Protein AF-A0AAT9FRB0-F1 (afdb_monomer_lite)

Organism: NCBI:txid2979115

Foldseek 3Di:
DDDDDDDDPDDPPPPDDDDPVRVVVCVVVVVVVVVVVVVVVVVVVVVVLVVQLCCCVPPQVVQLVVVCQVVQQQFPDKWFAQDLVCLLVVHDTDQWFGQKMKGWHPDDPVQHIKIKMWGQDQVQQWTAIAIGSDSNCSVVDPDGPDTSDRFFNDWGWHADPNWIKIWTAGGPRNIDIDTHDHDD

InterPro domains:
  IPR012902 Prokaryotic N-terminal methylation site [PS00409] (16-36)
  IPR012902 Prokaryotic N-terminal methylation site [TIGR02532] (15-36)

Structure (mmCIF, N/CA/C/O backbone):
data_AF-A0AAT9FRB0-F1
#
_entry.id   AF-A0AAT9FRB0-F1
#
loop_
_atom_site.group_PDB
_atom_site.id
_atom_site.type_symbol
_atom_site.label_atom_id
_atom_site.label_alt_id
_atom_site.label_comp_id
_atom_site.label_asym_id
_atom_site.label_entity_id
_atom_site.label_seq_id
_atom_site.pdbx_PDB_ins_code
_atom_site.Cartn_x
_atom_site.Cartn_y
_atom_site.Cartn_z
_atom_site.occupancy
_atom_site.B_iso_or_equiv
_atom_site.auth_seq_id
_atom_site.auth_comp_id
_atom_site.auth_asym_id
_atom_site.auth_atom_id
_atom_site.pdbx_PDB_model_num
ATOM 1 N N . MET A 1 1 ? 56.668 45.388 -75.097 1.00 36.69 1 MET A N 1
ATOM 2 C CA . MET A 1 1 ? 57.506 44.189 -75.316 1.00 36.69 1 MET A CA 1
ATOM 3 C C . MET A 1 1 ? 57.379 43.306 -74.074 1.00 36.69 1 MET A C 1
ATOM 5 O O . MET A 1 1 ? 57.771 43.780 -73.023 1.00 36.69 1 MET A O 1
ATOM 9 N N . LYS A 1 2 ? 56.808 42.090 -74.220 1.00 39.06 2 LYS A N 1
ATOM 10 C CA . LYS A 1 2 ? 56.730 40.955 -73.252 1.00 39.06 2 LYS A CA 1
ATOM 11 C C . LYS A 1 2 ? 55.836 41.154 -71.996 1.00 39.06 2 LYS A C 1
ATOM 13 O O . LYS A 1 2 ? 56.115 42.026 -71.193 1.00 39.06 2 LYS A O 1
ATOM 18 N N . THR A 1 3 ? 54.631 40.554 -71.907 1.00 40.75 3 THR A N 1
ATOM 19 C CA . THR A 1 3 ? 54.272 39.180 -71.421 1.00 40.75 3 THR A CA 1
ATOM 20 C C . THR A 1 3 ? 54.688 38.936 -69.955 1.00 40.75 3 THR A C 1
ATOM 22 O O . THR A 1 3 ? 55.850 39.158 -69.652 1.00 40.75 3 THR A O 1
ATOM 25 N N . HIS A 1 4 ? 53.868 38.467 -69.003 1.00 38.16 4 HIS A N 1
ATOM 26 C CA . HIS A 1 4 ? 53.069 37.232 -69.010 1.00 38.16 4 HIS A CA 1
ATOM 27 C C . HIS A 1 4 ? 52.109 37.182 -67.787 1.00 38.16 4 HIS A C 1
ATOM 29 O O . HIS A 1 4 ? 52.440 37.709 -66.728 1.00 38.16 4 HIS A O 1
ATOM 35 N N . LEU A 1 5 ? 50.951 36.526 -67.942 1.00 45.25 5 LEU A N 1
ATOM 36 C CA . LEU A 1 5 ? 49.971 36.182 -66.894 1.00 45.25 5 LEU A CA 1
ATOM 37 C C . LEU A 1 5 ? 50.412 34.997 -65.994 1.00 45.25 5 LEU A C 1
ATOM 39 O O . LEU A 1 5 ? 51.201 34.161 -66.437 1.00 45.25 5 LEU A O 1
ATOM 43 N N . SER A 1 6 ? 49.708 34.869 -64.850 1.00 43.50 6 SER A N 1
ATOM 44 C CA . SER A 1 6 ? 49.426 33.651 -64.042 1.00 43.50 6 SER A CA 1
ATOM 45 C C . SER A 1 6 ? 50.487 33.263 -62.990 1.00 43.50 6 SER A C 1
ATOM 47 O O . SER A 1 6 ? 51.670 33.425 -63.227 1.00 43.50 6 SER A O 1
ATOM 49 N N . SER A 1 7 ? 50.163 32.745 -61.796 1.00 41.84 7 SER A N 1
ATOM 50 C CA . SER A 1 7 ? 49.033 31.881 -61.430 1.00 41.84 7 SER A CA 1
ATOM 51 C C . SER A 1 7 ? 48.574 32.032 -59.972 1.00 41.84 7 SER A C 1
ATOM 53 O O . SER A 1 7 ? 49.382 32.033 -59.045 1.00 41.84 7 SER A O 1
ATOM 55 N N . THR A 1 8 ? 47.258 32.019 -59.774 1.00 47.41 8 THR A N 1
ATOM 56 C CA . THR A 1 8 ? 46.590 31.671 -58.516 1.00 47.41 8 THR A CA 1
ATOM 57 C C . THR A 1 8 ? 46.848 30.197 -58.200 1.00 47.41 8 THR A C 1
ATOM 59 O O . THR A 1 8 ? 46.383 29.317 -58.923 1.00 47.41 8 THR A O 1
ATOM 62 N N . THR A 1 9 ? 47.577 29.906 -57.125 1.00 43.53 9 THR A N 1
ATOM 63 C CA . THR A 1 9 ? 47.755 28.539 -56.622 1.00 43.53 9 THR A CA 1
ATOM 64 C C . THR A 1 9 ? 46.489 28.122 -55.873 1.00 43.53 9 THR A C 1
ATOM 66 O O . THR A 1 9 ? 46.363 28.319 -54.668 1.00 43.53 9 THR A O 1
ATOM 69 N N . GLY A 1 10 ? 45.506 27.594 -56.602 1.00 44.50 10 GLY A N 1
ATOM 70 C CA . GLY A 1 10 ? 44.378 26.890 -56.000 1.00 44.50 10 GLY A CA 1
ATOM 71 C C . GLY A 1 10 ? 44.863 25.572 -55.399 1.00 44.50 10 GLY A C 1
ATOM 72 O O . GLY A 1 10 ? 45.438 24.745 -56.106 1.00 44.50 10 GLY A O 1
ATOM 73 N N . SER A 1 11 ? 44.644 25.364 -54.101 1.00 51.50 11 SER A N 1
ATOM 74 C CA . SER A 1 11 ? 44.817 24.052 -53.483 1.00 51.50 11 SER A CA 1
ATOM 75 C C . SER A 1 11 ? 43.768 23.099 -54.061 1.00 51.50 11 SER A C 1
ATOM 77 O O . SER A 1 11 ? 42.563 23.244 -53.850 1.00 51.50 11 SER A O 1
ATOM 79 N N . ALA A 1 12 ? 44.218 22.117 -54.839 1.00 52.12 12 ALA A N 1
ATOM 80 C CA . ALA A 1 12 ? 43.359 21.034 -55.281 1.00 52.12 12 ALA A CA 1
ATOM 81 C C . ALA A 1 12 ? 43.008 20.167 -54.063 1.00 52.12 12 ALA A C 1
ATOM 83 O O . ALA A 1 12 ? 43.825 19.383 -53.585 1.00 52.12 12 ALA A O 1
ATOM 84 N N . LEU A 1 13 ? 41.785 20.314 -53.552 1.00 57.44 13 LEU A N 1
ATOM 85 C CA . LEU A 1 13 ? 41.177 19.339 -52.653 1.00 57.44 13 LEU A CA 1
ATOM 86 C C . LEU A 1 13 ? 41.020 18.026 -53.428 1.00 57.44 13 LEU A C 1
ATOM 88 O O . LEU A 1 13 ? 40.112 17.874 -54.247 1.00 57.44 13 LEU A O 1
ATOM 92 N N . THR A 1 14 ? 41.919 17.077 -53.189 1.00 55.34 14 THR A N 1
ATOM 93 C CA . THR A 1 14 ? 41.834 15.701 -53.679 1.00 55.34 14 THR A CA 1
ATOM 94 C C . THR A 1 14 ? 40.587 15.035 -53.098 1.00 55.34 14 THR A C 1
ATOM 96 O O . THR A 1 14 ? 40.605 14.465 -52.010 1.00 55.34 14 THR A O 1
ATOM 99 N N . ARG A 1 15 ? 39.471 15.088 -53.832 1.00 62.59 15 ARG A N 1
ATOM 100 C CA . ARG A 1 15 ? 38.294 14.257 -53.554 1.00 62.59 15 ARG A CA 1
ATOM 101 C C . ARG A 1 15 ? 38.610 12.822 -53.973 1.00 62.59 15 ARG A C 1
ATOM 103 O O . ARG A 1 15 ? 38.433 12.454 -55.130 1.00 62.59 15 ARG A O 1
ATOM 110 N N . ARG A 1 16 ? 39.116 12.017 -53.038 1.00 66.00 16 ARG A N 1
ATOM 111 C CA . ARG A 1 16 ? 39.167 10.558 -53.188 1.00 66.00 16 ARG A CA 1
ATOM 112 C C . ARG A 1 16 ? 37.755 10.012 -52.966 1.00 66.00 16 ARG A C 1
ATOM 114 O O . ARG A 1 16 ? 37.200 10.185 -51.886 1.00 66.00 16 ARG A O 1
ATOM 121 N N . GLY A 1 17 ? 37.158 9.426 -54.002 1.00 67.56 17 GLY A N 1
ATOM 122 C CA . GLY A 1 17 ? 35.907 8.679 -53.873 1.00 67.56 17 GLY A CA 1
ATOM 123 C C . GLY A 1 17 ? 36.157 7.370 -53.127 1.00 67.56 17 GLY A C 1
ATOM 124 O O . GLY A 1 17 ? 37.168 6.716 -53.375 1.00 67.56 17 GLY A O 1
ATOM 125 N N . PHE A 1 18 ? 35.261 7.015 -52.208 1.00 71.25 18 PHE A N 1
ATOM 126 C CA . PHE A 1 18 ? 35.319 5.740 -51.497 1.00 71.25 18 PHE A CA 1
ATOM 127 C C 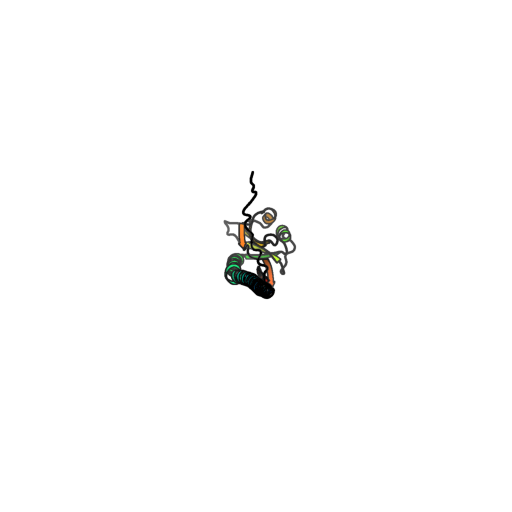. PHE A 1 18 ? 35.117 4.575 -52.466 1.00 71.25 18 PHE A C 1
ATOM 129 O O . PHE A 1 18 ? 34.280 4.637 -53.372 1.00 71.25 18 PHE A O 1
ATOM 136 N N . THR A 1 19 ? 35.874 3.503 -52.267 1.00 87.12 19 THR A N 1
ATOM 137 C CA . THR A 1 19 ? 35.681 2.261 -53.016 1.00 87.12 19 THR A CA 1
ATOM 138 C C . THR A 1 19 ? 34.415 1.548 -52.538 1.00 87.12 19 THR A C 1
ATOM 140 O O . THR A 1 19 ? 33.979 1.699 -51.395 1.00 87.12 19 THR A O 1
ATOM 143 N N . LEU A 1 20 ? 33.807 0.740 -53.411 1.00 79.75 20 LEU A N 1
ATOM 144 C CA . LEU A 1 20 ? 32.578 0.010 -53.083 1.00 79.75 20 LEU A CA 1
ATOM 145 C C . LEU A 1 20 ? 32.768 -0.897 -51.854 1.00 79.75 20 LEU A C 1
ATOM 147 O O . LEU A 1 20 ? 31.878 -0.975 -51.014 1.00 79.75 20 LEU A O 1
ATOM 151 N N . ILE A 1 21 ? 33.957 -1.491 -51.708 1.00 86.56 21 ILE A N 1
ATOM 152 C CA . ILE A 1 21 ? 34.306 -2.351 -50.572 1.00 86.56 21 ILE A CA 1
ATOM 153 C C . ILE A 1 21 ? 34.434 -1.577 -49.247 1.00 86.56 21 ILE A C 1
ATOM 155 O O . ILE A 1 21 ? 34.027 -2.072 -48.194 1.00 86.56 21 ILE A O 1
ATOM 159 N N . GLU A 1 22 ? 34.942 -0.341 -49.278 1.00 84.69 22 GLU A N 1
ATOM 160 C CA . GLU A 1 22 ? 35.010 0.526 -48.094 1.00 84.69 22 GLU A CA 1
ATOM 161 C C . GLU A 1 22 ? 33.605 0.931 -47.641 1.00 84.69 22 GLU A C 1
ATOM 163 O O . GLU A 1 22 ? 33.283 0.804 -46.461 1.00 84.69 22 GLU A O 1
ATOM 168 N N . MET A 1 23 ? 32.733 1.320 -48.577 1.00 87.94 23 MET A N 1
ATOM 169 C CA . MET A 1 23 ? 31.345 1.679 -48.264 1.00 87.94 23 MET A CA 1
ATOM 170 C C . MET A 1 23 ? 30.568 0.492 -47.689 1.00 87.94 23 MET A C 1
ATOM 172 O O . MET A 1 23 ? 29.875 0.647 -46.684 1.00 87.94 23 MET A O 1
ATOM 176 N N . THR A 1 24 ? 30.719 -0.712 -48.253 1.00 89.31 24 THR A N 1
ATOM 177 C CA . THR A 1 24 ? 30.070 -1.909 -47.696 1.00 89.31 24 THR A CA 1
ATOM 178 C C . THR A 1 24 ? 30.588 -2.246 -46.302 1.00 89.31 24 THR A C 1
ATOM 180 O O . THR A 1 24 ? 29.801 -2.621 -45.438 1.00 89.31 24 THR A O 1
ATOM 183 N N . THR A 1 25 ? 31.887 -2.067 -46.045 1.00 88.75 25 THR A N 1
ATOM 184 C CA . THR A 1 25 ? 32.473 -2.331 -44.721 1.00 88.75 25 THR A CA 1
ATOM 185 C C . THR A 1 25 ? 31.948 -1.341 -43.683 1.00 88.75 25 THR A C 1
ATOM 187 O O . THR A 1 25 ? 31.544 -1.750 -42.596 1.00 88.75 25 THR A O 1
ATOM 190 N N . VAL A 1 26 ? 31.871 -0.051 -44.030 1.00 92.25 26 VAL A N 1
ATOM 191 C CA . VAL A 1 26 ? 31.309 0.991 -43.156 1.00 92.25 26 VAL A CA 1
ATOM 192 C C . VAL A 1 26 ? 29.839 0.714 -42.840 1.00 92.25 26 VAL A C 1
ATOM 194 O O . VAL A 1 26 ? 29.435 0.834 -41.686 1.00 92.25 26 VAL A O 1
ATOM 197 N N . ILE A 1 27 ? 29.048 0.291 -43.829 1.00 91.44 27 ILE A N 1
ATOM 198 C CA . ILE A 1 27 ? 27.633 -0.046 -43.625 1.00 91.44 27 ILE A CA 1
ATOM 199 C C . ILE A 1 27 ? 27.485 -1.259 -42.701 1.00 91.44 27 ILE A C 1
ATOM 201 O O . ILE A 1 27 ? 26.681 -1.213 -41.773 1.00 91.44 27 ILE A O 1
ATOM 205 N N . ILE A 1 28 ? 28.264 -2.326 -42.910 1.00 94.25 28 ILE A N 1
ATOM 206 C CA . ILE A 1 28 ? 28.189 -3.540 -42.083 1.00 94.25 28 ILE A CA 1
ATOM 207 C C . ILE A 1 28 ? 28.588 -3.237 -40.637 1.00 94.25 28 ILE A C 1
ATOM 209 O O . ILE A 1 28 ? 27.857 -3.591 -39.714 1.00 94.25 28 ILE A O 1
ATOM 213 N N . VAL A 1 29 ? 29.713 -2.548 -40.431 1.00 93.75 29 VAL A N 1
ATOM 214 C CA . VAL A 1 29 ? 30.180 -2.176 -39.087 1.00 93.75 29 VAL A CA 1
ATOM 215 C C . VAL A 1 29 ? 29.194 -1.215 -38.421 1.00 93.75 29 VAL A C 1
ATOM 217 O O . VAL A 1 29 ? 28.851 -1.402 -37.256 1.00 93.75 29 VAL A O 1
ATOM 220 N N . GLY A 1 30 ? 28.670 -0.236 -39.163 1.00 93.62 30 GLY A N 1
ATOM 221 C CA . GLY A 1 30 ? 27.649 0.687 -38.670 1.00 93.62 30 GLY A CA 1
ATOM 222 C C . GLY A 1 30 ? 26.367 -0.028 -38.240 1.00 93.62 30 GLY A C 1
ATOM 223 O O . GLY A 1 30 ? 25.840 0.250 -37.164 1.00 93.62 30 GLY A O 1
ATOM 224 N N . LEU A 1 31 ? 25.904 -1.004 -39.027 1.00 93.69 31 LEU A N 1
ATOM 225 C CA . LEU A 1 31 ? 24.740 -1.824 -38.690 1.00 93.69 31 LEU A CA 1
ATOM 226 C C . LEU A 1 31 ? 25.002 -2.687 -37.448 1.00 93.69 31 LEU A C 1
ATOM 228 O O . LEU A 1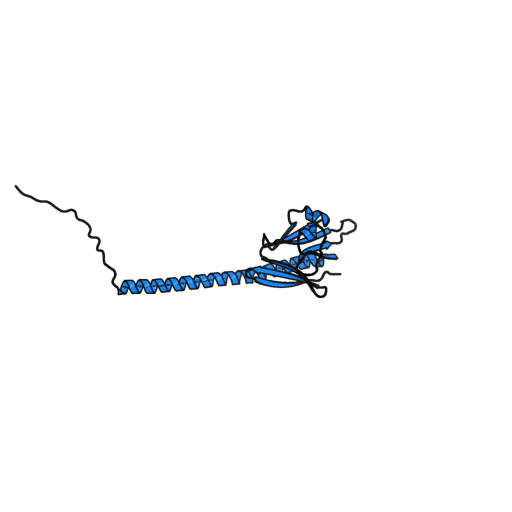 31 ? 24.152 -2.749 -36.564 1.00 93.69 31 LEU A O 1
ATOM 232 N N . MET A 1 32 ? 26.177 -3.316 -37.342 1.00 94.19 32 MET A N 1
ATOM 233 C CA . MET A 1 32 ? 26.552 -4.110 -36.165 1.00 94.19 32 MET A CA 1
ATOM 234 C C . MET A 1 32 ? 26.541 -3.260 -34.892 1.00 94.19 32 MET A C 1
ATOM 236 O O . MET A 1 32 ? 25.938 -3.660 -33.897 1.00 94.19 32 MET A O 1
ATOM 240 N N . ILE A 1 33 ? 27.140 -2.067 -34.934 1.00 93.94 33 ILE A N 1
ATOM 241 C CA . ILE A 1 33 ? 27.153 -1.135 -33.799 1.00 93.94 33 ILE A CA 1
ATOM 242 C C . ILE A 1 33 ? 25.729 -0.692 -33.443 1.00 93.94 33 ILE A C 1
ATOM 244 O O . ILE A 1 33 ? 25.386 -0.638 -32.260 1.00 93.94 33 ILE A O 1
ATOM 248 N N . ALA A 1 34 ? 24.883 -0.414 -34.439 1.00 93.12 34 ALA A N 1
ATOM 249 C CA . ALA A 1 34 ? 23.493 -0.030 -34.208 1.00 93.12 34 ALA A CA 1
ATOM 250 C C . ALA A 1 34 ? 22.695 -1.157 -33.528 1.00 93.12 34 ALA A C 1
ATOM 252 O O . ALA A 1 34 ? 22.007 -0.914 -32.536 1.00 93.12 34 ALA A O 1
ATOM 253 N N . VAL A 1 35 ? 22.836 -2.400 -34.003 1.00 94.94 35 VAL A N 1
ATOM 254 C CA . VAL A 1 35 ? 22.160 -3.574 -33.424 1.00 94.94 35 VAL A CA 1
ATOM 255 C C . VAL A 1 3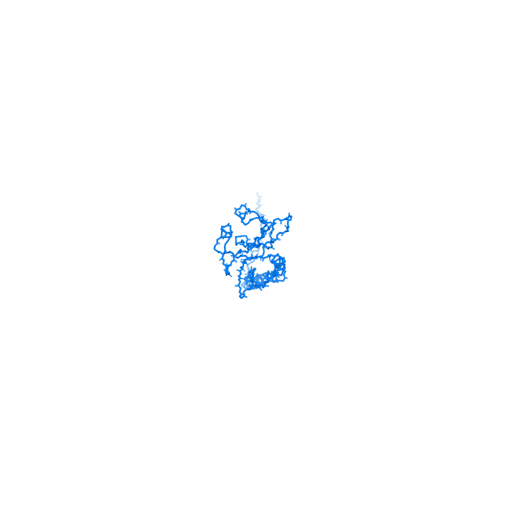5 ? 22.645 -3.844 -32.000 1.00 94.94 35 VAL A C 1
ATOM 257 O O . VAL A 1 35 ? 21.829 -4.071 -31.103 1.00 94.94 35 VAL A O 1
ATOM 260 N N . MET A 1 36 ? 23.957 -3.775 -31.760 1.00 92.56 36 MET A N 1
ATOM 261 C CA . MET A 1 36 ? 24.521 -3.927 -30.416 1.00 92.56 36 MET A CA 1
ATOM 262 C C . MET A 1 36 ? 24.023 -2.828 -29.471 1.00 92.56 36 MET A C 1
ATOM 264 O O . MET A 1 36 ? 23.604 -3.136 -28.359 1.00 92.56 36 MET A O 1
ATOM 268 N N . SER A 1 37 ? 23.993 -1.570 -29.918 1.00 93.00 37 SER A N 1
ATOM 269 C CA . SER A 1 37 ? 23.506 -0.444 -29.108 1.00 93.00 37 SER A CA 1
ATOM 270 C C . SER A 1 37 ? 22.031 -0.603 -28.740 1.00 93.00 37 SER A C 1
ATOM 272 O O . SER A 1 37 ? 21.671 -0.428 -27.578 1.00 93.00 37 SER A O 1
ATOM 274 N N . LEU A 1 38 ? 21.185 -1.004 -29.694 1.00 93.38 38 LEU A N 1
ATOM 275 C CA . LEU A 1 38 ? 19.768 -1.267 -29.431 1.00 93.38 38 LEU A CA 1
ATOM 276 C C . LEU A 1 38 ? 19.584 -2.422 -28.437 1.00 93.38 38 LEU A C 1
ATOM 278 O O . LEU A 1 38 ? 18.756 -2.349 -27.531 1.00 93.38 38 LEU A O 1
ATOM 282 N N . THR A 1 39 ? 20.388 -3.475 -28.575 1.00 93.19 39 THR A N 1
ATOM 283 C CA . THR A 1 39 ? 20.346 -4.631 -27.672 1.00 93.19 39 THR A CA 1
ATOM 284 C C . THR A 1 39 ? 20.768 -4.249 -26.253 1.00 93.19 39 THR A C 1
ATOM 286 O O . THR A 1 39 ? 20.085 -4.605 -25.293 1.00 93.19 39 THR A O 1
ATOM 289 N N . LEU A 1 40 ? 21.848 -3.475 -26.108 1.00 92.75 40 LEU A N 1
ATOM 290 C CA . LEU A 1 40 ? 22.305 -2.968 -24.812 1.00 92.75 40 LEU A CA 1
ATOM 291 C C . LEU A 1 40 ? 21.275 -2.036 -24.172 1.00 92.75 40 LEU A C 1
ATOM 293 O O . LEU A 1 40 ? 21.027 -2.151 -22.975 1.00 92.75 40 LEU A O 1
ATOM 297 N N . PHE A 1 41 ? 20.636 -1.167 -24.954 1.00 93.44 41 PHE A N 1
ATOM 298 C CA . PHE A 1 41 ? 19.570 -0.296 -24.465 1.00 93.44 41 PHE A CA 1
ATOM 299 C C . PHE A 1 41 ? 18.380 -1.100 -23.920 1.00 93.44 41 PHE A C 1
ATOM 301 O O . PHE A 1 41 ? 17.933 -0.869 -22.797 1.00 93.44 41 PHE A O 1
ATOM 308 N N . ASN A 1 42 ? 17.922 -2.111 -24.663 1.00 90.62 42 ASN A N 1
ATOM 309 C CA . ASN A 1 42 ? 16.844 -2.993 -24.207 1.00 90.62 42 ASN A CA 1
ATOM 310 C C . ASN A 1 42 ? 17.225 -3.759 -22.929 1.00 90.62 42 ASN A C 1
ATOM 312 O O . ASN A 1 42 ? 16.407 -3.907 -22.016 1.00 90.62 42 ASN A O 1
ATOM 316 N N . HIS A 1 43 ? 18.481 -4.206 -22.826 1.00 91.75 43 HIS A N 1
ATOM 317 C CA . HIS A 1 43 ? 18.986 -4.858 -21.620 1.00 91.75 43 HIS A CA 1
ATOM 318 C C . HIS A 1 43 ? 19.035 -3.897 -20.422 1.00 91.75 43 HIS A C 1
ATOM 320 O O . HIS A 1 43 ? 18.649 -4.271 -19.314 1.00 91.75 43 HIS A O 1
ATOM 326 N N . GLN A 1 44 ? 19.479 -2.653 -20.625 1.00 90.00 44 GLN A N 1
ATOM 327 C CA . GLN A 1 44 ? 19.510 -1.624 -19.581 1.00 90.00 44 GLN A CA 1
ATOM 328 C C . GLN A 1 44 ? 18.108 -1.298 -19.067 1.00 90.00 44 GLN A C 1
ATOM 330 O O . GLN A 1 44 ? 17.910 -1.255 -17.854 1.00 90.00 44 GLN A O 1
ATOM 335 N N . LEU A 1 45 ? 17.130 -1.145 -19.964 1.00 88.56 45 LEU A N 1
ATOM 336 C CA . LEU A 1 45 ? 15.739 -0.900 -19.586 1.00 88.56 45 LEU A CA 1
ATOM 337 C C . LEU A 1 45 ? 15.178 -2.045 -18.732 1.00 88.56 45 LEU A C 1
ATOM 339 O O . LEU A 1 45 ? 14.615 -1.809 -17.665 1.00 88.56 45 LEU A O 1
ATOM 343 N N . THR A 1 46 ? 15.401 -3.286 -19.165 1.00 87.12 46 THR A N 1
ATOM 344 C CA . THR A 1 46 ? 14.959 -4.480 -18.428 1.00 87.12 46 THR A CA 1
ATOM 345 C C . THR A 1 46 ? 15.636 -4.571 -17.058 1.00 87.12 46 THR A C 1
ATOM 347 O O . THR A 1 46 ? 14.987 -4.821 -16.046 1.00 87.12 46 THR A O 1
ATOM 350 N N . THR A 1 47 ? 16.944 -4.314 -16.999 1.00 89.12 47 THR A N 1
ATOM 351 C CA . THR A 1 47 ? 17.707 -4.328 -15.742 1.00 89.12 47 THR A CA 1
ATOM 352 C C . THR A 1 47 ? 17.191 -3.270 -14.771 1.00 89.12 47 THR A C 1
ATOM 354 O O . THR A 1 47 ? 17.016 -3.556 -13.590 1.00 89.12 47 THR A O 1
ATOM 357 N N . TYR A 1 48 ? 16.902 -2.062 -15.261 1.00 87.62 48 TYR A N 1
ATOM 358 C CA . TYR A 1 48 ? 16.345 -0.987 -14.445 1.00 87.62 48 TYR A CA 1
ATOM 359 C C . TYR A 1 48 ? 14.987 -1.373 -13.842 1.00 87.62 48 TYR A C 1
ATOM 361 O O . TYR A 1 48 ? 14.762 -1.185 -12.647 1.00 87.62 48 TYR A O 1
ATOM 369 N N . GLN A 1 49 ? 14.109 -1.991 -14.637 1.00 85.06 49 GLN A N 1
ATOM 370 C CA . GLN A 1 49 ? 12.827 -2.506 -14.148 1.00 85.06 49 GLN A CA 1
ATOM 371 C C . GLN A 1 49 ? 13.022 -3.561 -13.049 1.00 85.06 49 GLN A C 1
ATOM 373 O O . GLN A 1 49 ? 12.406 -3.463 -11.988 1.00 85.06 49 GLN A O 1
ATOM 378 N N . ILE A 1 50 ? 13.927 -4.521 -13.261 1.00 84.25 50 ILE A N 1
ATOM 379 C CA . ILE A 1 50 ? 14.238 -5.559 -12.270 1.00 84.25 50 ILE A CA 1
ATOM 380 C C . ILE A 1 50 ? 14.754 -4.933 -10.971 1.00 84.25 50 ILE A C 1
ATOM 382 O O . ILE A 1 50 ? 14.259 -5.275 -9.901 1.00 84.25 50 ILE A O 1
ATOM 386 N N . ILE A 1 51 ? 15.708 -4.001 -11.045 1.00 85.88 51 ILE A N 1
ATOM 387 C CA . ILE A 1 51 ? 16.272 -3.342 -9.858 1.00 85.88 51 ILE A CA 1
ATOM 388 C C . ILE A 1 51 ? 15.186 -2.595 -9.079 1.00 85.88 51 ILE A C 1
ATOM 390 O O . ILE A 1 51 ? 15.124 -2.732 -7.860 1.00 85.88 51 ILE A O 1
ATOM 394 N N . ASN A 1 52 ? 14.298 -1.862 -9.756 1.00 83.88 52 ASN A N 1
ATOM 395 C CA . ASN A 1 52 ? 13.210 -1.142 -9.091 1.00 83.88 52 ASN A CA 1
ATOM 396 C C . ASN A 1 52 ? 12.244 -2.088 -8.368 1.00 83.88 52 ASN A C 1
ATOM 398 O O . ASN A 1 52 ? 11.869 -1.833 -7.224 1.00 83.88 52 ASN A O 1
ATOM 402 N N . THR A 1 53 ? 11.881 -3.204 -9.000 1.00 84.62 53 THR A N 1
ATOM 403 C CA . THR A 1 53 ? 11.048 -4.236 -8.373 1.00 84.62 53 THR A CA 1
ATOM 404 C C . THR A 1 53 ? 11.744 -4.868 -7.167 1.00 84.62 53 THR A C 1
ATOM 406 O O . THR A 1 53 ? 11.120 -5.046 -6.123 1.00 84.62 53 THR A O 1
ATOM 409 N N . GLN A 1 54 ? 13.041 -5.164 -7.267 1.00 85.06 54 GLN A N 1
ATOM 410 C CA . GLN A 1 54 ? 13.803 -5.726 -6.150 1.00 85.06 54 GLN A CA 1
ATOM 411 C C . GLN A 1 54 ? 13.942 -4.736 -4.992 1.00 85.06 54 GLN A C 1
ATOM 413 O O . GLN A 1 54 ? 13.759 -5.119 -3.841 1.00 85.06 54 GLN A O 1
ATOM 418 N N . ASN A 1 55 ? 14.203 -3.460 -5.280 1.00 86.44 55 ASN A N 1
ATOM 419 C CA . ASN A 1 55 ? 14.284 -2.423 -4.256 1.00 86.44 55 ASN A CA 1
ATOM 420 C C . ASN A 1 55 ? 12.965 -2.314 -3.471 1.00 86.44 55 ASN A C 1
ATOM 422 O O . ASN A 1 55 ? 12.974 -2.297 -2.240 1.00 86.44 55 ASN A O 1
ATOM 426 N N . PHE A 1 56 ? 11.829 -2.348 -4.176 1.00 89.12 56 PHE A N 1
ATOM 427 C CA . PHE A 1 56 ? 10.512 -2.381 -3.544 1.00 89.12 56 PHE A CA 1
ATOM 428 C C . PHE A 1 56 ? 10.328 -3.612 -2.643 1.00 89.12 56 PHE A C 1
ATOM 430 O O . PHE A 1 56 ? 9.954 -3.470 -1.481 1.00 89.12 56 PHE A O 1
ATOM 437 N N . LEU A 1 57 ? 10.616 -4.816 -3.146 1.00 86.25 57 LEU A N 1
ATOM 438 C CA . LEU A 1 57 ? 10.388 -6.060 -2.400 1.00 86.25 57 LEU A CA 1
ATOM 439 C C . LEU A 1 57 ? 11.327 -6.233 -1.195 1.00 86.25 57 LEU A C 1
ATOM 441 O O . LEU A 1 57 ? 10.924 -6.815 -0.189 1.00 86.25 57 LEU A O 1
ATOM 445 N N . ILE A 1 58 ? 12.569 -5.751 -1.288 1.00 87.19 58 ILE A N 1
ATOM 446 C CA . ILE A 1 58 ? 13.601 -5.949 -0.259 1.00 87.19 58 ILE A CA 1
ATOM 447 C C . ILE A 1 58 ? 13.563 -4.850 0.808 1.00 87.19 58 ILE A C 1
ATOM 449 O O . ILE A 1 58 ? 13.802 -5.136 1.982 1.00 87.19 58 ILE A O 1
ATOM 453 N N . HIS A 1 59 ? 13.280 -3.603 0.428 1.00 87.38 59 HIS A N 1
ATOM 454 C CA . HIS A 1 59 ? 13.392 -2.461 1.336 1.00 87.38 59 HIS A CA 1
ATOM 455 C C . HIS A 1 59 ? 12.041 -1.837 1.669 1.00 87.38 59 HIS A C 1
ATOM 457 O O . HIS A 1 59 ? 11.688 -1.763 2.846 1.00 87.38 59 HIS A O 1
ATOM 463 N N . GLU A 1 60 ? 11.274 -1.434 0.658 1.00 87.62 60 GLU A N 1
ATOM 464 C CA . GLU A 1 60 ? 10.062 -0.640 0.875 1.00 87.62 60 GLU A CA 1
ATOM 465 C C . GLU A 1 60 ? 8.932 -1.469 1.493 1.00 87.62 60 GLU A C 1
ATOM 467 O O . GLU A 1 60 ? 8.421 -1.146 2.566 1.00 87.62 60 GLU A O 1
ATOM 472 N N . ALA A 1 61 ? 8.564 -2.581 0.857 1.00 87.06 61 ALA A N 1
ATOM 473 C CA . ALA A 1 61 ? 7.458 -3.418 1.303 1.00 87.06 61 ALA A CA 1
ATOM 474 C C . ALA A 1 61 ? 7.623 -3.914 2.757 1.00 87.06 61 ALA A C 1
ATOM 476 O O . ALA A 1 61 ? 6.669 -3.790 3.536 1.00 87.06 61 ALA A O 1
ATOM 477 N N . PRO A 1 62 ? 8.809 -4.391 3.192 1.00 87.75 62 PRO A N 1
ATOM 478 C CA . PRO A 1 62 ? 9.033 -4.737 4.592 1.00 87.75 62 PRO A CA 1
ATOM 479 C C . PRO A 1 62 ? 8.900 -3.548 5.553 1.00 87.75 62 PRO A C 1
ATOM 481 O O . PRO A 1 62 ? 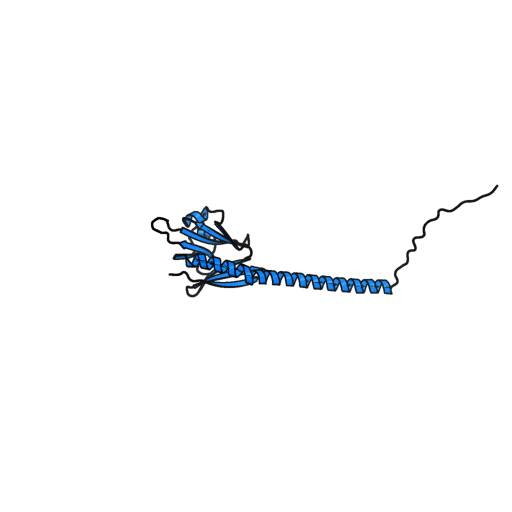8.363 -3.716 6.649 1.00 87.75 62 PRO A O 1
ATOM 484 N N . GLN A 1 63 ? 9.360 -2.351 5.174 1.00 89.31 63 GLN A N 1
ATOM 485 C CA . GLN A 1 63 ? 9.228 -1.153 6.011 1.00 89.31 63 GLN A CA 1
ATOM 486 C C . GLN A 1 63 ? 7.771 -0.720 6.163 1.00 89.31 63 GLN A C 1
ATOM 488 O O . GLN A 1 63 ? 7.327 -0.457 7.285 1.00 89.31 63 GLN A O 1
ATOM 493 N N . VAL A 1 64 ? 7.011 -0.719 5.065 1.00 88.25 64 VAL A N 1
ATOM 494 C CA . VAL A 1 64 ? 5.572 -0.444 5.088 1.00 88.25 64 VAL A CA 1
ATOM 495 C C . VAL A 1 64 ? 4.866 -1.456 5.983 1.00 88.25 64 VAL A C 1
ATOM 497 O O . VAL A 1 64 ? 4.141 -1.061 6.893 1.00 88.25 64 VAL A O 1
ATOM 500 N N . ASN A 1 65 ? 5.140 -2.751 5.819 1.00 88.62 65 ASN A N 1
ATOM 501 C CA . ASN A 1 65 ? 4.553 -3.793 6.660 1.00 88.62 65 ASN A CA 1
ATOM 502 C C . ASN A 1 65 ? 4.885 -3.616 8.149 1.00 88.62 65 ASN A C 1
ATOM 504 O O . ASN A 1 65 ? 4.006 -3.740 8.999 1.00 88.62 65 ASN A O 1
ATOM 508 N N . ASN A 1 66 ? 6.137 -3.300 8.485 1.00 89.38 66 ASN A N 1
ATOM 509 C CA . ASN A 1 66 ? 6.533 -3.061 9.873 1.00 89.38 66 ASN A CA 1
ATOM 510 C C . ASN A 1 66 ? 5.806 -1.851 10.471 1.00 89.38 66 ASN A C 1
ATOM 512 O O . ASN A 1 66 ? 5.349 -1.911 11.613 1.00 89.38 66 ASN A O 1
ATOM 516 N N . THR A 1 67 ? 5.663 -0.771 9.705 1.00 89.06 67 THR A N 1
ATOM 517 C CA . THR A 1 67 ? 4.922 0.422 10.127 1.00 89.06 67 THR A CA 1
ATOM 518 C C . THR A 1 67 ? 3.440 0.105 10.318 1.00 89.06 67 THR A C 1
ATOM 520 O O . THR A 1 67 ? 2.897 0.364 11.391 1.00 89.06 67 THR A O 1
ATOM 523 N N . LEU A 1 68 ? 2.803 -0.544 9.339 1.00 87.75 68 LEU A N 1
ATOM 524 C CA . LEU A 1 68 ? 1.394 -0.930 9.405 1.00 87.75 68 LEU A CA 1
ATOM 525 C C . LEU A 1 68 ? 1.117 -1.869 10.577 1.00 87.75 68 LEU A C 1
ATOM 527 O O . LEU A 1 68 ? 0.203 -1.608 11.351 1.00 87.75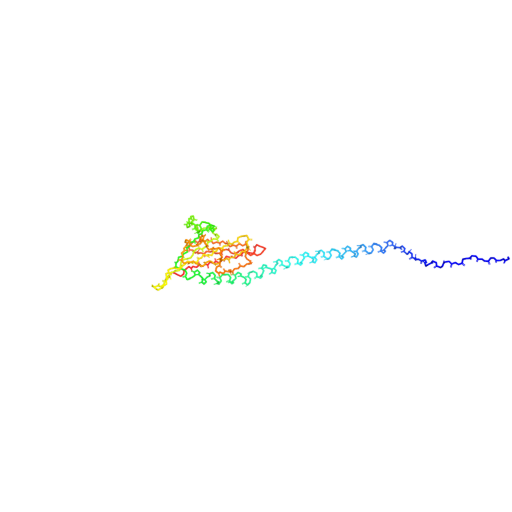 68 LEU A O 1
ATOM 531 N N . ASN A 1 69 ? 1.939 -2.898 10.788 1.00 88.31 69 ASN A N 1
ATOM 532 C CA . ASN A 1 69 ? 1.768 -3.806 11.922 1.00 88.31 69 ASN A CA 1
ATOM 533 C C . ASN A 1 69 ? 1.909 -3.089 13.265 1.00 88.31 69 ASN A C 1
ATOM 535 O O . ASN A 1 69 ? 1.157 -3.387 14.190 1.00 88.31 69 ASN A O 1
ATOM 539 N N . ARG A 1 70 ? 2.818 -2.117 13.396 1.00 87.19 70 ARG A N 1
ATOM 540 C CA . ARG A 1 70 ? 2.957 -1.327 14.631 1.00 87.19 70 ARG A CA 1
ATOM 541 C C . ARG A 1 70 ? 1.753 -0.426 14.900 1.00 87.19 70 ARG A C 1
ATOM 543 O O . ARG A 1 70 ? 1.436 -0.211 16.065 1.00 87.19 70 ARG A O 1
ATOM 550 N N . ILE A 1 71 ? 1.113 0.099 13.857 1.00 87.38 71 ILE A N 1
ATOM 551 C CA . ILE A 1 71 ? -0.070 0.958 13.989 1.00 87.38 71 ILE A CA 1
ATOM 552 C C . ILE A 1 71 ? -1.311 0.093 14.249 1.00 87.38 71 ILE A C 1
ATOM 554 O O . ILE A 1 71 ? -1.989 0.279 15.253 1.00 87.38 71 ILE A O 1
ATOM 558 N N . VAL A 1 72 ? -1.571 -0.903 13.398 1.00 87.81 72 VAL A N 1
ATOM 559 C CA . VAL A 1 72 ? -2.753 -1.775 13.482 1.00 87.81 72 VAL A CA 1
ATOM 560 C C . VAL A 1 72 ? -2.774 -2.584 14.778 1.00 87.81 72 VAL A C 1
ATOM 562 O O . VAL A 1 72 ? -3.827 -2.715 15.388 1.00 87.81 72 VAL A O 1
ATOM 565 N N . SER A 1 73 ? -1.628 -3.085 15.252 1.00 86.25 73 SER A N 1
ATOM 566 C CA . SER A 1 73 ? -1.571 -3.846 16.515 1.00 86.25 73 SER A CA 1
ATOM 567 C C . SER A 1 73 ? -1.941 -3.031 17.755 1.00 86.25 73 SER A C 1
ATOM 569 O O . SER A 1 73 ? -2.281 -3.622 18.775 1.00 86.25 73 SER A O 1
ATOM 571 N N . ARG A 1 74 ? -1.868 -1.696 17.683 1.00 85.62 74 ARG A N 1
ATOM 572 C CA . ARG A 1 74 ? -2.263 -0.789 18.770 1.00 85.62 74 ARG A CA 1
ATOM 573 C C . ARG A 1 74 ? -3.717 -0.344 18.673 1.00 85.62 74 ARG A C 1
ATOM 575 O O . ARG A 1 74 ? -4.220 0.232 19.630 1.00 85.62 74 ARG A O 1
ATOM 582 N N . ALA A 1 75 ? -4.361 -0.552 17.528 1.00 86.25 75 ALA A N 1
ATOM 583 C CA . ALA A 1 75 ? -5.744 -0.166 17.326 1.00 86.25 75 ALA A CA 1
ATOM 584 C C . ALA A 1 75 ? -6.674 -1.164 18.022 1.00 86.25 75 ALA A C 1
ATOM 586 O O . ALA A 1 75 ? -6.527 -2.378 17.879 1.00 86.25 75 ALA A O 1
ATOM 587 N N . ASN A 1 76 ? -7.665 -0.643 18.737 1.00 86.06 76 ASN A N 1
ATOM 588 C CA . ASN A 1 76 ? -8.707 -1.435 19.383 1.00 86.06 76 ASN A CA 1
ATOM 589 C C . ASN A 1 76 ? -9.726 -1.946 18.366 1.00 86.06 76 ASN A C 1
ATOM 591 O O . ASN A 1 76 ? -10.254 -3.050 18.491 1.00 86.06 76 ASN A O 1
ATOM 595 N N . PHE A 1 77 ? -10.016 -1.124 17.360 1.00 86.00 77 PHE A N 1
ATOM 596 C CA . PHE A 1 77 ? -10.967 -1.439 16.310 1.00 86.00 77 PHE A CA 1
ATOM 597 C C . PHE A 1 77 ? -10.475 -0.900 14.972 1.00 86.00 77 PHE A C 1
ATOM 599 O O . PHE A 1 77 ? -9.775 0.112 14.913 1.00 86.00 77 PHE A O 1
ATOM 606 N N . PHE A 1 78 ? -10.874 -1.571 13.895 1.00 89.44 78 PHE A N 1
ATOM 607 C CA . PHE A 1 78 ? -10.631 -1.107 12.542 1.00 89.44 78 PHE A CA 1
ATOM 608 C C . PHE A 1 78 ? -11.887 -1.217 11.686 1.00 89.44 78 PHE A C 1
ATOM 610 O O . PHE A 1 78 ? -12.736 -2.087 11.884 1.00 89.44 78 PHE A O 1
ATOM 617 N N . ARG A 1 79 ? -11.979 -0.344 10.690 1.00 90.44 79 ARG A N 1
ATOM 618 C CA . ARG A 1 79 ? -13.024 -0.355 9.674 1.00 90.44 79 ARG A CA 1
ATOM 619 C C . ARG A 1 79 ? -12.411 -0.034 8.323 1.00 90.44 79 ARG A C 1
ATOM 621 O O . ARG A 1 79 ? -11.523 0.807 8.234 1.00 90.44 79 ARG A O 1
ATOM 628 N N . LEU A 1 80 ? -12.886 -0.703 7.281 1.00 93.25 80 LEU A N 1
ATOM 629 C CA . LEU A 1 80 ? -12.406 -0.474 5.925 1.00 93.25 80 LEU A CA 1
ATOM 630 C C . LEU A 1 80 ? -13.444 0.291 5.111 1.00 93.25 80 LEU A C 1
ATOM 632 O O . LEU A 1 80 ? -14.646 0.041 5.239 1.00 93.25 80 LEU A O 1
ATOM 636 N N . TYR A 1 81 ? -12.963 1.174 4.244 1.00 93.00 81 TYR A N 1
ATOM 637 C CA . TYR A 1 81 ? -13.784 1.958 3.333 1.00 93.00 81 TYR A CA 1
ATOM 638 C C . TYR A 1 81 ? -13.240 1.857 1.899 1.00 93.00 81 TYR A C 1
ATOM 640 O O . TYR A 1 81 ? -12.019 1.860 1.709 1.00 93.00 81 TYR A O 1
ATOM 648 N N . PRO A 1 82 ? -14.115 1.755 0.880 1.00 90.88 82 PRO A N 1
ATOM 649 C CA . PRO A 1 82 ? -13.694 1.717 -0.518 1.00 90.88 82 PRO A CA 1
ATOM 650 C C . PRO A 1 82 ? -12.910 2.967 -0.919 1.00 90.88 82 PRO A C 1
ATOM 652 O O . PRO A 1 82 ? -11.874 2.858 -1.569 1.00 90.88 82 PRO A O 1
ATOM 655 N N . THR A 1 83 ? -13.386 4.139 -0.493 1.00 88.06 83 THR A N 1
ATOM 656 C CA . THR A 1 83 ? -12.834 5.445 -0.864 1.00 88.06 83 THR A CA 1
ATOM 657 C C . THR A 1 83 ? -12.639 6.348 0.354 1.00 88.06 83 THR A C 1
ATOM 659 O O . THR A 1 83 ? -13.181 6.084 1.432 1.00 88.06 83 THR A O 1
ATOM 662 N N . LEU A 1 84 ? -11.873 7.431 0.181 1.00 85.19 84 LEU A N 1
ATOM 663 C CA . LEU A 1 84 ? -11.696 8.452 1.217 1.00 85.19 84 LEU A CA 1
ATOM 664 C C . LEU A 1 84 ? -13.016 9.170 1.529 1.00 85.19 84 LEU A C 1
ATOM 666 O O . LEU A 1 84 ? -13.365 9.316 2.694 1.00 85.19 84 LEU A O 1
ATOM 670 N N . THR A 1 85 ? -13.816 9.481 0.509 1.00 87.31 85 THR A N 1
ATOM 671 C CA . THR A 1 85 ? -15.142 10.104 0.664 1.00 87.31 85 THR A CA 1
ATOM 672 C C . THR A 1 85 ? -16.123 9.233 1.465 1.00 87.31 85 THR A C 1
ATOM 674 O O . THR A 1 85 ? -16.893 9.732 2.292 1.00 87.31 85 THR A O 1
ATOM 677 N N . ASP A 1 86 ? -16.092 7.910 1.272 1.00 86.56 86 ASP A N 1
ATOM 678 C CA . ASP A 1 86 ? -16.882 6.979 2.092 1.00 86.56 86 ASP A CA 1
ATOM 679 C C . ASP A 1 86 ? -16.415 6.992 3.558 1.00 86.56 86 ASP A C 1
ATOM 681 O O . ASP A 1 86 ? -17.234 6.956 4.478 1.00 86.56 86 ASP A O 1
ATOM 685 N N . ALA A 1 87 ? -15.101 7.099 3.788 1.00 85.19 87 ALA A N 1
ATOM 686 C CA . ALA A 1 87 ? -14.531 7.194 5.128 1.00 85.19 87 ALA A CA 1
ATOM 687 C C . ALA A 1 87 ? -14.895 8.513 5.833 1.00 85.19 87 ALA A C 1
ATOM 689 O O . ALA A 1 87 ? -15.225 8.488 7.019 1.00 85.19 87 ALA A O 1
ATOM 690 N N . GLU A 1 88 ? -14.888 9.640 5.113 1.00 86.19 88 GLU A N 1
ATOM 691 C CA . GLU A 1 88 ? -15.281 10.969 5.611 1.00 86.19 88 GLU A CA 1
ATOM 692 C C . GLU A 1 88 ? -16.746 11.004 6.049 1.00 86.19 88 GLU A C 1
ATOM 694 O O . GLU A 1 88 ? -17.086 11.520 7.113 1.00 86.19 88 GLU A O 1
ATOM 699 N N . SER A 1 89 ? -17.621 10.406 5.240 1.00 85.56 89 SER A N 1
ATOM 700 C CA . SER A 1 89 ? -19.051 10.292 5.539 1.00 85.56 89 SER A CA 1
ATOM 701 C C . SER A 1 89 ? -19.383 9.149 6.507 1.00 85.56 89 SER A C 1
ATOM 703 O O . SER A 1 89 ? -20.548 8.970 6.875 1.00 85.56 89 SER A O 1
ATOM 705 N N . GLY A 1 90 ? -18.389 8.345 6.904 1.00 82.00 90 GLY A N 1
ATOM 706 C CA . GLY A 1 90 ? -18.558 7.171 7.762 1.00 82.00 90 GLY A CA 1
ATOM 707 C C . GLY A 1 90 ? -19.508 6.109 7.193 1.00 82.00 90 GLY A C 1
ATOM 708 O O . GLY A 1 90 ? -20.055 5.304 7.953 1.00 82.00 90 GLY A O 1
ATOM 709 N N . SER A 1 91 ? -19.731 6.118 5.879 1.00 85.25 91 SER A N 1
ATOM 710 C CA . SER A 1 91 ? -20.734 5.312 5.178 1.00 85.25 91 SER A CA 1
ATOM 711 C C . SER A 1 91 ? -20.075 4.221 4.328 1.00 85.25 91 SER A C 1
ATOM 713 O O . SER A 1 91 ? -18.873 4.237 4.105 1.00 85.25 91 SER A O 1
ATOM 715 N N . ASN A 1 92 ? -20.848 3.228 3.874 1.00 86.62 92 ASN A N 1
ATOM 716 C CA . ASN A 1 92 ? -20.379 2.191 2.937 1.00 86.62 92 ASN A CA 1
ATOM 717 C C . ASN A 1 92 ? -19.125 1.414 3.381 1.00 86.62 92 ASN A C 1
ATOM 719 O O . ASN A 1 92 ? -18.255 1.104 2.565 1.00 86.62 92 ASN A O 1
ATOM 723 N N . SER A 1 93 ? -19.024 1.054 4.667 1.00 87.94 93 SER A N 1
ATOM 724 C CA . SER A 1 93 ? -17.912 0.210 5.114 1.00 87.94 93 SER A CA 1
ATOM 725 C C . SER A 1 93 ? -17.918 -1.125 4.371 1.00 87.94 93 SER A C 1
ATOM 727 O O . SER A 1 93 ? -18.951 -1.797 4.309 1.00 87.94 93 SER A O 1
ATOM 729 N N . THR A 1 94 ? -16.761 -1.532 3.870 1.00 90.94 94 THR A N 1
ATOM 730 C CA . THR A 1 94 ? -16.580 -2.792 3.145 1.00 90.94 94 THR A CA 1
ATOM 731 C C . THR A 1 94 ? -15.630 -3.710 3.907 1.00 90.94 94 THR A C 1
ATOM 733 O O . THR A 1 94 ? -15.015 -3.321 4.895 1.00 90.94 94 THR A O 1
ATOM 736 N N . ILE A 1 95 ? -15.509 -4.953 3.455 1.00 89.50 95 ILE A N 1
ATOM 737 C CA . ILE A 1 95 ? -14.482 -5.897 3.913 1.00 89.50 95 ILE A CA 1
ATOM 738 C C . ILE A 1 95 ? -13.570 -6.354 2.769 1.00 89.50 95 ILE A C 1
ATOM 740 O O . ILE A 1 95 ? -12.648 -7.127 2.996 1.00 89.50 95 ILE A O 1
ATOM 744 N N . THR A 1 96 ? -13.798 -5.882 1.544 1.00 90.38 96 THR A N 1
ATOM 745 C CA . THR A 1 96 ? -13.030 -6.262 0.350 1.00 90.38 96 THR A CA 1
ATOM 746 C C . THR A 1 96 ? -12.666 -5.036 -0.472 1.00 90.38 96 THR A C 1
ATOM 748 O O . THR A 1 96 ? -13.510 -4.153 -0.630 1.00 90.38 96 THR A O 1
ATOM 751 N N . ASN A 1 97 ? -11.465 -5.037 -1.063 1.00 87.25 97 ASN A N 1
ATOM 752 C CA . ASN A 1 97 ? -10.979 -4.005 -1.990 1.00 87.25 97 ASN A CA 1
ATOM 753 C C . ASN A 1 97 ? -11.131 -2.572 -1.455 1.00 87.25 97 ASN A C 1
ATOM 755 O O . ASN A 1 97 ? -11.528 -1.670 -2.186 1.00 87.25 97 ASN A O 1
ATOM 759 N N . ALA A 1 98 ? -10.844 -2.370 -0.172 1.00 92.06 98 ALA A N 1
ATOM 760 C CA . ALA A 1 98 ? -10.823 -1.042 0.413 1.00 92.06 98 ALA A CA 1
ATOM 761 C C . ALA A 1 98 ? -9.496 -0.344 0.124 1.00 92.06 98 ALA A C 1
ATOM 763 O O . ALA A 1 98 ? -8.442 -0.950 0.301 1.00 92.06 98 ALA A O 1
ATOM 764 N N . SER A 1 99 ? -9.539 0.933 -0.241 1.00 91.50 99 SER A N 1
ATOM 765 C CA . SER A 1 99 ? -8.340 1.776 -0.347 1.00 91.50 99 SER A CA 1
ATOM 766 C C . SER A 1 99 ? -8.054 2.543 0.947 1.00 91.50 99 SER A C 1
ATOM 768 O O . SER A 1 99 ? -7.004 3.173 1.072 1.00 91.50 99 SER A O 1
ATOM 770 N N . VAL A 1 100 ? -8.978 2.485 1.914 1.00 92.00 100 VAL A N 1
ATOM 771 C CA . VAL A 1 100 ? -8.892 3.214 3.180 1.00 92.00 100 VAL A CA 1
ATOM 772 C C . VAL A 1 100 ? -9.139 2.289 4.370 1.00 92.00 100 VAL A C 1
ATOM 774 O O . VAL A 1 100 ? -10.087 1.501 4.396 1.00 92.00 100 VAL A O 1
ATOM 777 N N . LEU A 1 101 ? -8.284 2.412 5.379 1.00 92.56 101 LEU A N 1
ATOM 778 C CA . LEU A 1 101 ? -8.320 1.698 6.649 1.00 92.56 101 LEU A CA 1
ATOM 779 C C . LEU A 1 101 ? -8.406 2.725 7.782 1.00 92.56 101 LEU A C 1
ATOM 781 O O . LEU A 1 101 ? -7.442 3.428 8.068 1.00 92.56 101 LEU A O 1
ATOM 785 N N . ALA A 1 102 ? -9.560 2.799 8.435 1.00 91.94 102 ALA A N 1
ATOM 786 C CA . ALA A 1 102 ? -9.765 3.599 9.633 1.00 91.94 102 ALA A CA 1
ATOM 787 C C . ALA A 1 102 ? -9.510 2.749 10.882 1.00 91.94 102 ALA A C 1
ATOM 789 O O . ALA A 1 102 ? -9.950 1.603 10.972 1.00 91.94 102 ALA A O 1
ATOM 790 N N . LEU A 1 103 ? -8.819 3.326 11.853 1.00 90.94 103 LEU A N 1
ATOM 791 C CA . LEU A 1 103 ? -8.376 2.713 13.095 1.00 90.94 103 LEU A CA 1
ATOM 792 C C . LEU A 1 103 ? -8.853 3.574 14.260 1.00 90.94 103 LEU A C 1
ATOM 794 O O . LEU A 1 103 ? -8.751 4.797 14.205 1.00 90.94 103 LEU A O 1
ATOM 798 N N . GLN A 1 104 ? -9.341 2.933 15.315 1.00 89.12 104 GLN A N 1
ATOM 799 C CA . GLN A 1 104 ? -9.660 3.585 16.581 1.00 89.12 104 GLN A CA 1
ATOM 800 C C . GLN A 1 104 ? -8.672 3.120 17.647 1.00 89.12 104 GLN A C 1
ATOM 802 O O . GLN A 1 104 ? -8.461 1.919 17.835 1.00 89.12 104 GLN A O 1
ATOM 807 N N . PHE A 1 105 ? -8.104 4.082 18.358 1.00 88.81 105 PHE A N 1
ATOM 808 C CA . PHE A 1 105 ? -7.217 3.892 19.491 1.00 88.81 105 PHE A CA 1
ATOM 809 C C . PHE A 1 105 ? -7.954 4.334 20.746 1.00 88.81 105 PHE A C 1
ATOM 811 O O . PHE A 1 105 ? -8.387 5.484 20.841 1.00 88.81 105 PHE A O 1
ATOM 818 N N . SER A 1 106 ? -8.103 3.422 21.701 1.00 84.38 106 SER A N 1
ATOM 819 C CA . SER A 1 106 ? -8.674 3.766 22.994 1.00 84.38 106 SER A CA 1
ATOM 820 C C . SER A 1 106 ? -7.703 4.642 23.768 1.00 84.38 106 SER A C 1
ATOM 822 O O . SER A 1 106 ? -6.536 4.289 23.961 1.00 84.38 106 SER A O 1
ATOM 824 N N . GLY A 1 107 ? -8.207 5.789 24.198 1.00 78.56 107 GLY A N 1
ATOM 825 C CA . GLY A 1 107 ? -7.485 6.697 25.068 1.00 78.56 107 GLY A CA 1
ATOM 826 C C . GLY A 1 107 ? -7.462 6.217 26.522 1.00 78.56 107 GLY A C 1
ATOM 827 O O . GLY A 1 107 ? -8.069 5.207 26.893 1.00 78.56 107 GLY A O 1
ATOM 828 N N . THR A 1 108 ? -6.736 6.936 27.372 1.00 75.12 108 THR A N 1
ATOM 829 C CA . THR A 1 108 ? -6.790 6.764 28.834 1.00 75.12 108 THR A CA 1
ATOM 830 C C . THR A 1 108 ? -7.748 7.791 29.441 1.00 75.12 108 THR A C 1
ATOM 832 O O . THR A 1 108 ? -8.226 8.678 28.753 1.00 75.12 108 THR A O 1
ATOM 835 N N . ALA A 1 109 ? -8.048 7.725 30.741 1.00 67.38 109 ALA A N 1
ATOM 836 C CA . ALA A 1 109 ? -8.973 8.684 31.368 1.00 67.38 109 ALA A CA 1
ATOM 837 C C . ALA A 1 109 ? -8.588 10.172 31.157 1.00 67.38 109 ALA A C 1
ATOM 839 O O . ALA A 1 109 ? -9.469 11.028 31.183 1.00 67.38 109 ALA A O 1
ATOM 840 N N . ASP A 1 110 ? -7.304 10.456 30.904 1.00 73.31 110 ASP A N 1
ATOM 841 C CA . ASP A 1 110 ? -6.764 11.800 30.656 1.00 73.31 110 ASP A CA 1
ATOM 842 C C . ASP A 1 110 ? -6.612 12.157 29.162 1.00 73.31 110 ASP A C 1
ATOM 844 O O . ASP A 1 110 ? -6.359 13.317 28.835 1.00 73.31 110 ASP A O 1
ATOM 848 N N . GLN A 1 111 ? -6.745 11.192 28.243 1.00 72.94 111 GLN A N 1
ATOM 849 C CA . GLN A 1 111 ? -6.662 11.422 26.796 1.00 72.94 111 GLN A CA 1
ATOM 850 C C . GLN A 1 111 ? -7.871 10.801 26.098 1.00 72.94 111 GLN A C 1
ATOM 852 O O . GLN A 1 111 ? -8.067 9.597 26.222 1.00 72.94 111 GLN A O 1
ATOM 857 N N . PRO A 1 112 ? -8.671 11.577 25.347 1.00 80.94 112 PRO A N 1
ATOM 858 C CA . PRO A 1 112 ? -9.796 11.018 24.612 1.00 80.94 112 PRO A CA 1
ATOM 859 C C . PRO A 1 112 ? -9.330 9.986 23.577 1.00 80.94 112 PRO A C 1
ATOM 861 O O . PRO A 1 112 ? -8.157 9.940 23.197 1.00 80.94 112 PRO A O 1
ATOM 864 N N . ASP A 1 113 ? -10.272 9.165 23.114 1.00 86.06 113 ASP A N 1
ATOM 865 C CA . ASP A 1 113 ? -10.041 8.256 21.996 1.00 86.06 113 ASP A CA 1
ATOM 866 C C . ASP A 1 113 ? -9.474 9.010 20.791 1.00 86.06 113 ASP A C 1
ATOM 868 O O . ASP A 1 113 ? -9.868 10.136 20.487 1.00 86.06 113 ASP A O 1
ATOM 872 N N . SER A 1 114 ? -8.560 8.353 20.086 1.00 87.69 114 SER A N 1
ATOM 873 C CA . SER A 1 114 ? -7.937 8.887 18.884 1.00 87.69 114 SER A CA 1
ATOM 874 C C . SER A 1 114 ? -8.228 7.986 17.693 1.00 87.69 114 SER A C 1
ATOM 876 O O . SER A 1 114 ? -8.444 6.782 17.833 1.00 87.69 114 SER A O 1
ATOM 878 N N . PHE A 1 115 ? -8.211 8.565 16.499 1.00 89.25 115 PHE A N 1
ATOM 879 C CA . PHE A 1 115 ? -8.434 7.860 15.253 1.00 89.25 115 PHE A CA 1
ATOM 880 C C . PHE A 1 115 ? -7.217 7.999 14.339 1.00 89.25 115 PHE A C 1
ATOM 882 O O . PHE A 1 115 ? -6.550 9.032 14.283 1.00 89.25 115 PHE A O 1
ATOM 889 N N . GLY A 1 116 ? -6.911 6.927 13.621 1.00 90.62 116 GLY A N 1
ATOM 890 C CA . GLY A 1 116 ? -5.908 6.918 12.565 1.00 90.62 116 GLY A CA 1
ATOM 891 C C . GLY A 1 116 ? -6.550 6.465 11.273 1.00 90.62 116 GLY A C 1
ATOM 892 O O . GLY A 1 116 ? -7.268 5.471 11.265 1.00 90.62 116 GLY A O 1
ATOM 893 N N . VAL A 1 117 ? -6.298 7.161 10.176 1.00 92.06 117 VAL A N 1
ATOM 894 C CA . VAL A 1 117 ? -6.784 6.757 8.858 1.00 92.06 117 VAL A CA 1
ATOM 895 C C . VAL A 1 117 ? -5.586 6.524 7.963 1.00 92.06 117 VAL A C 1
ATOM 897 O O . VAL A 1 117 ? -4.700 7.362 7.853 1.00 92.06 117 VAL A O 1
ATOM 900 N N . ILE A 1 118 ? -5.543 5.353 7.349 1.00 92.69 118 ILE A N 1
ATOM 901 C CA . ILE A 1 118 ? -4.537 4.979 6.368 1.00 92.69 118 ILE A CA 1
ATOM 902 C C . ILE A 1 118 ? -5.237 4.962 5.025 1.00 92.69 118 ILE A C 1
ATOM 904 O O . ILE A 1 118 ? -6.154 4.167 4.830 1.00 92.69 118 ILE A O 1
ATOM 908 N N . ALA A 1 119 ? -4.818 5.832 4.118 1.00 92.56 119 ALA A N 1
ATOM 909 C CA . ALA A 1 119 ? -5.420 5.952 2.799 1.00 92.56 119 ALA A CA 1
ATOM 910 C C . ALA A 1 119 ? -4.346 5.871 1.721 1.00 92.56 119 ALA A C 1
ATOM 912 O O . ALA A 1 119 ? -3.246 6.408 1.875 1.00 92.56 119 ALA A O 1
ATOM 913 N N . PHE A 1 120 ? -4.676 5.168 0.644 1.00 92.56 120 PHE A N 1
ATOM 914 C CA . PHE A 1 120 ? -3.877 5.168 -0.568 1.00 92.56 120 PHE A CA 1
ATOM 915 C C . PHE A 1 120 ? -4.389 6.232 -1.533 1.00 92.56 120 PHE A C 1
ATOM 917 O O . PHE A 1 120 ? -5.559 6.210 -1.919 1.00 92.56 120 PHE A O 1
ATOM 924 N N . ASP A 1 121 ? -3.493 7.128 -1.924 1.00 89.69 121 ASP A N 1
ATOM 925 C CA . ASP A 1 121 ? -3.711 8.110 -2.972 1.00 89.69 121 ASP A CA 1
ATOM 926 C C . ASP A 1 121 ? -3.192 7.548 -4.301 1.00 89.69 121 ASP A C 1
ATOM 928 O O . ASP A 1 121 ? -1.986 7.380 -4.508 1.00 89.69 121 ASP A O 1
ATOM 932 N N . SER A 1 122 ? -4.120 7.247 -5.211 1.00 86.75 122 SER A N 1
ATOM 933 C CA . SER A 1 122 ? -3.800 6.734 -6.544 1.00 86.75 122 SER A CA 1
ATOM 934 C C . SER A 1 122 ? -3.246 7.788 -7.501 1.00 86.75 122 SER A C 1
ATOM 936 O O . SER A 1 122 ? -2.621 7.419 -8.493 1.00 86.75 122 SER A O 1
ATOM 938 N N . GLU A 1 123 ? -3.489 9.077 -7.253 1.00 86.50 123 GLU A N 1
ATOM 939 C CA . GLU A 1 123 ? -2.960 10.160 -8.086 1.00 86.50 123 GLU A CA 1
ATOM 940 C C . GLU A 1 123 ? -1.483 10.390 -7.767 1.00 86.50 123 GLU A C 1
ATOM 942 O O . GLU A 1 123 ? -0.645 10.439 -8.672 1.00 86.50 123 GLU A O 1
ATOM 947 N N . ALA A 1 124 ? -1.155 10.446 -6.474 1.00 86.44 124 ALA A N 1
ATOM 948 C CA . ALA A 1 124 ? 0.213 10.634 -6.003 1.00 86.44 124 ALA A CA 1
ATOM 949 C C . ALA A 1 124 ? 1.033 9.328 -5.938 1.00 86.44 124 ALA A C 1
ATOM 951 O O . ALA A 1 124 ? 2.262 9.389 -5.910 1.00 86.44 124 ALA A O 1
ATOM 952 N N . ASN A 1 125 ? 0.392 8.149 -5.970 1.00 89.56 125 ASN A N 1
ATOM 953 C CA . ASN A 1 125 ? 1.012 6.843 -5.682 1.00 89.56 125 ASN A CA 1
ATOM 954 C C . ASN A 1 125 ? 1.643 6.804 -4.280 1.00 89.56 125 ASN A C 1
ATOM 956 O O . ASN A 1 125 ? 2.777 6.360 -4.072 1.00 89.56 125 ASN A O 1
ATOM 960 N N . GLU A 1 126 ? 0.885 7.300 -3.304 1.00 91.12 126 GLU A N 1
ATOM 961 C CA . GLU A 1 126 ? 1.344 7.444 -1.929 1.00 91.12 126 GLU A CA 1
ATOM 962 C C . GLU A 1 126 ? 0.416 6.733 -0.952 1.00 91.12 126 GLU A C 1
ATOM 964 O O . GLU A 1 126 ? -0.806 6.730 -1.084 1.00 91.12 126 GLU A O 1
ATOM 969 N N . LEU A 1 127 ? 1.018 6.124 0.063 1.00 91.38 127 LEU A N 1
ATOM 970 C CA . LEU A 1 127 ? 0.302 5.602 1.213 1.00 91.38 127 LEU A CA 1
ATOM 971 C C . LEU A 1 127 ? 0.497 6.566 2.373 1.00 91.38 127 LEU A C 1
ATOM 973 O O . LEU A 1 127 ? 1.620 6.744 2.849 1.00 91.38 127 LEU A O 1
ATOM 977 N N . ASN A 1 128 ? -0.597 7.145 2.849 1.00 93.38 128 ASN A N 1
ATOM 978 C CA . ASN A 1 128 ? -0.582 8.233 3.814 1.00 93.38 128 ASN A CA 1
ATOM 979 C C . ASN A 1 128 ? -1.268 7.841 5.122 1.00 93.38 128 ASN A C 1
ATOM 981 O O . ASN A 1 128 ? -2.207 7.043 5.138 1.00 93.38 128 ASN A O 1
ATOM 985 N N . TYR A 1 129 ? -0.769 8.400 6.225 1.00 92.44 129 TYR A N 1
ATOM 986 C CA . TYR A 1 129 ? -1.365 8.280 7.548 1.00 92.44 129 TYR A CA 1
ATOM 987 C C . TYR A 1 129 ? -1.916 9.629 7.993 1.00 92.44 129 TYR A C 1
ATOM 989 O O . TYR A 1 129 ? -1.192 10.622 8.057 1.00 92.44 129 TYR A O 1
ATOM 997 N N . TYR A 1 130 ? -3.183 9.635 8.372 1.00 90.88 130 TYR A N 1
ATOM 998 C CA . TYR A 1 130 ? -3.885 10.765 8.952 1.00 90.88 130 TYR A CA 1
ATOM 999 C C . TYR A 1 130 ? -4.145 10.459 10.419 1.00 90.88 130 TYR A C 1
ATOM 1001 O O . TYR A 1 130 ? -4.624 9.378 10.764 1.00 90.88 130 TYR A O 1
ATOM 1009 N N . HIS A 1 131 ? -3.828 11.412 11.284 1.00 89.75 131 HIS A N 1
ATOM 1010 C CA . HIS A 1 131 ? -4.154 11.342 12.699 1.00 89.75 131 HIS A CA 1
ATOM 1011 C C . HIS A 1 131 ? -5.303 12.294 12.988 1.00 89.75 131 HIS A C 1
ATOM 1013 O O . HIS A 1 131 ? -5.248 13.454 12.590 1.00 89.75 131 HIS A O 1
ATOM 1019 N N . LEU A 1 132 ? -6.325 11.799 13.673 1.00 88.00 132 LEU A N 1
ATOM 1020 C CA . LEU A 1 132 ? -7.548 12.532 13.950 1.00 88.00 132 LEU A CA 1
ATOM 1021 C C . LEU A 1 132 ? -7.917 12.372 15.426 1.00 88.00 132 LEU A C 1
ATOM 1023 O O . LEU A 1 132 ? -7.722 11.313 16.027 1.00 88.00 132 LEU A O 1
ATOM 1027 N N . GLU A 1 133 ? -8.525 13.403 15.999 1.00 84.81 133 GLU A N 1
ATOM 1028 C CA . GLU A 1 133 ? -9.183 13.312 17.309 1.00 84.81 133 GLU A CA 1
ATOM 1029 C C . GLU A 1 133 ? -10.624 12.797 17.162 1.00 84.81 133 GLU A C 1
ATOM 1031 O O . GLU A 1 133 ? -11.214 12.267 18.097 1.00 84.81 133 GLU A O 1
ATOM 1036 N N . SER A 1 134 ? -11.206 12.916 15.964 1.00 82.50 134 SER A N 1
ATOM 1037 C CA . SER A 1 134 ? -12.525 12.382 15.621 1.00 82.50 134 SER A CA 1
ATOM 1038 C C . SER A 1 134 ? -12.607 12.059 14.133 1.00 82.50 134 SER A C 1
ATOM 1040 O O . SER A 1 134 ? -12.093 12.812 13.310 1.00 82.50 134 SER A O 1
ATOM 1042 N N . MET A 1 135 ? -13.323 10.993 13.759 1.00 79.19 135 MET A N 1
ATOM 1043 C CA . MET A 1 135 ? -13.562 10.645 12.348 1.00 79.19 135 MET A CA 1
ATOM 1044 C C . MET A 1 135 ? -14.199 11.784 11.539 1.00 79.19 135 MET A C 1
ATOM 1046 O O . MET A 1 135 ? -13.927 11.906 10.350 1.00 79.19 135 MET A O 1
ATOM 1050 N N . ALA A 1 136 ? -14.989 12.655 12.177 1.00 78.12 136 ALA A N 1
ATOM 1051 C CA . ALA A 1 136 ? -15.590 13.813 11.512 1.00 78.12 136 ALA A CA 1
ATOM 1052 C C . ALA A 1 136 ? -14.550 14.846 11.034 1.00 78.12 136 ALA A C 1
ATOM 1054 O O . ALA A 1 136 ? -14.837 15.631 10.134 1.00 78.12 136 ALA A O 1
ATOM 1055 N N . GLN A 1 137 ? -13.345 14.849 11.617 1.00 81.62 137 GLN A N 1
ATOM 1056 C CA . GLN A 1 137 ? -12.258 15.735 11.196 1.00 81.62 137 GLN A CA 1
ATOM 1057 C C . GLN A 1 137 ? -11.630 15.294 9.872 1.00 81.62 137 GLN A C 1
ATOM 1059 O O . GLN A 1 137 ? -10.987 16.116 9.231 1.00 81.62 137 GLN A O 1
ATOM 1064 N N . LEU A 1 138 ? -11.832 14.046 9.427 1.00 81.38 138 LEU A N 1
ATOM 1065 C CA . LEU A 1 138 ? -11.253 13.569 8.168 1.00 81.38 138 LEU A CA 1
ATOM 1066 C C . LEU A 1 138 ? -11.693 14.428 6.974 1.00 81.38 138 LEU A C 1
ATOM 1068 O O . LEU A 1 138 ? -10.883 14.695 6.103 1.00 81.38 138 LEU A O 1
ATOM 1072 N N . ALA A 1 139 ? -12.931 14.932 6.988 1.00 77.06 139 ALA A N 1
ATOM 1073 C CA . ALA A 1 139 ? -13.460 15.810 5.941 1.00 77.06 139 ALA A CA 1
ATOM 1074 C C . ALA A 1 139 ? -12.817 17.212 5.908 1.00 77.06 139 ALA A C 1
ATOM 1076 O O . ALA A 1 139 ? -13.083 17.990 4.997 1.00 77.06 139 ALA A O 1
ATOM 1077 N N . VAL A 1 140 ? -12.037 17.570 6.933 1.00 75.69 140 VAL A N 1
ATOM 1078 C CA . VAL A 1 140 ? -11.414 18.894 7.099 1.00 75.69 140 VAL A CA 1
ATOM 1079 C C . VAL A 1 140 ? -9.886 18.805 7.059 1.00 75.69 140 VAL A C 1
ATOM 1081 O O . VAL A 1 140 ? -9.214 19.803 6.815 1.00 75.69 140 VAL A O 1
ATOM 1084 N N . VAL A 1 141 ? -9.314 17.626 7.311 1.00 77.94 141 VAL A N 1
ATOM 1085 C CA . VAL A 1 141 ? -7.866 17.419 7.285 1.00 77.94 141 VAL A CA 1
ATOM 1086 C C . VAL A 1 141 ? -7.399 17.283 5.839 1.00 77.94 141 VAL A C 1
ATOM 1088 O O . VAL A 1 141 ? -7.549 16.236 5.219 1.00 77.94 141 VAL A O 1
ATOM 1091 N N . GLU A 1 142 ? -6.807 18.358 5.323 1.00 71.12 142 GLU A N 1
ATOM 1092 C CA . GLU A 1 142 ? -6.264 18.415 3.960 1.00 71.12 142 GLU A CA 1
ATOM 1093 C C . GLU A 1 142 ? -4.892 17.727 3.841 1.00 71.12 142 GLU A C 1
ATOM 1095 O O . GLU A 1 142 ? -4.553 17.206 2.783 1.00 71.12 142 GLU A O 1
ATOM 1100 N N . GLU A 1 143 ? -4.116 17.668 4.931 1.00 81.44 143 GLU A N 1
ATOM 1101 C CA . GLU A 1 143 ? -2.732 17.180 4.917 1.00 81.44 143 GLU A CA 1
ATOM 1102 C C . GLU A 1 143 ? -2.544 15.928 5.789 1.00 81.44 143 GLU A C 1
ATOM 1104 O O . GLU A 1 143 ? -3.023 15.879 6.930 1.00 81.44 143 GLU A O 1
ATOM 1109 N N . PRO A 1 144 ? -1.813 14.908 5.304 1.00 87.06 144 PRO A N 1
ATOM 1110 C CA . PRO A 1 144 ? -1.502 13.733 6.100 1.00 87.06 144 PRO A CA 1
ATOM 1111 C C . PRO A 1 144 ? -0.541 14.070 7.242 1.00 87.06 144 PRO A C 1
ATOM 1113 O O . PRO A 1 144 ? 0.379 14.875 7.106 1.00 87.06 144 PRO A O 1
ATOM 1116 N N . ALA A 1 145 ? -0.700 13.382 8.374 1.00 88.25 145 ALA A N 1
ATOM 1117 C CA . ALA A 1 145 ? 0.220 13.510 9.501 1.00 88.25 145 ALA A CA 1
ATOM 1118 C C . ALA A 1 145 ? 1.632 13.033 9.123 1.00 88.25 145 ALA A C 1
ATOM 1120 O O . ALA A 1 145 ? 2.625 13.626 9.545 1.00 88.25 145 ALA A O 1
ATOM 1121 N N . TRP A 1 146 ? 1.724 11.966 8.321 1.00 90.75 146 TRP A N 1
ATOM 1122 C CA . TRP A 1 146 ? 2.951 11.592 7.620 1.00 90.75 146 TRP A CA 1
ATOM 1123 C C . TRP A 1 146 ? 2.672 10.674 6.425 1.00 90.75 146 TRP A C 1
ATOM 1125 O O . TRP A 1 146 ? 1.665 9.963 6.369 1.00 90.75 146 TRP A O 1
ATOM 1135 N N . ARG A 1 147 ? 3.640 10.612 5.508 1.00 92.06 147 ARG A N 1
ATOM 1136 C CA . ARG A 1 147 ? 3.664 9.657 4.394 1.00 92.06 147 ARG A CA 1
ATOM 1137 C C . ARG A 1 147 ? 4.325 8.345 4.818 1.00 92.06 147 ARG A C 1
ATOM 1139 O O . ARG A 1 147 ? 5.465 8.352 5.277 1.00 92.06 147 ARG A O 1
ATOM 1146 N N . ILE A 1 148 ? 3.615 7.223 4.681 1.00 90.69 148 ILE A N 1
ATOM 1147 C CA . ILE A 1 148 ? 4.125 5.868 4.968 1.00 90.69 148 ILE A CA 1
ATOM 1148 C C . ILE A 1 148 ? 5.019 5.384 3.822 1.00 90.69 148 ILE A C 1
ATOM 1150 O O . ILE A 1 148 ? 6.069 4.802 4.077 1.00 90.69 148 ILE A O 1
ATOM 1154 N N . SER A 1 149 ? 4.600 5.605 2.575 1.00 90.69 149 SER A N 1
ATOM 1155 C CA . SER A 1 149 ? 5.351 5.214 1.378 1.00 90.69 149 SER A CA 1
ATOM 1156 C C . SER A 1 149 ? 5.001 6.115 0.203 1.00 90.69 149 SER A C 1
ATOM 1158 O O . SER A 1 149 ? 3.853 6.523 0.069 1.00 90.69 149 SER A O 1
ATOM 1160 N N . GLY A 1 150 ? 5.986 6.393 -0.652 1.00 88.62 150 GLY A N 1
ATOM 1161 C CA . GLY A 1 150 ? 5.796 7.049 -1.955 1.00 88.62 150 GLY A CA 1
ATOM 1162 C C . GLY A 1 150 ? 6.303 6.203 -3.125 1.00 88.62 150 GLY A C 1
ATOM 1163 O O . GLY A 1 150 ? 6.651 6.734 -4.173 1.00 88.62 150 GLY A O 1
ATOM 1164 N N . GLN A 1 151 ? 6.459 4.893 -2.914 1.00 85.31 151 GLN A N 1
ATOM 1165 C CA . GLN A 1 151 ? 6.958 3.948 -3.923 1.00 85.31 151 GLN A CA 1
ATOM 1166 C C . GLN A 1 151 ? 5.963 2.806 -4.186 1.00 85.31 151 GLN A C 1
ATOM 1168 O O . GLN A 1 151 ? 6.322 1.782 -4.769 1.00 85.31 151 GLN A O 1
ATOM 1173 N N . VAL A 1 152 ? 4.716 2.969 -3.741 1.00 90.00 152 VAL A N 1
ATOM 1174 C CA . VAL A 1 152 ? 3.622 2.020 -3.948 1.00 90.00 152 VAL A CA 1
ATOM 1175 C C . VAL A 1 152 ? 2.721 2.511 -5.074 1.00 90.00 152 VAL A C 1
ATOM 1177 O O . VAL A 1 152 ? 2.196 3.609 -5.021 1.00 90.00 152 VAL A O 1
ATOM 1180 N N . ASN A 1 153 ? 2.474 1.665 -6.067 1.00 91.19 153 ASN A N 1
ATOM 1181 C CA . ASN A 1 153 ? 1.523 1.939 -7.149 1.00 91.19 153 ASN A CA 1
ATOM 1182 C C . ASN A 1 153 ? 0.088 1.511 -6.794 1.00 91.19 153 ASN A C 1
ATOM 1184 O O . ASN A 1 153 ? -0.837 1.690 -7.583 1.00 91.19 153 ASN A O 1
ATOM 1188 N N . GLY A 1 154 ? -0.102 0.873 -5.640 1.00 91.00 154 GLY A N 1
ATOM 1189 C CA . GLY A 1 154 ? -1.408 0.434 -5.174 1.00 91.00 154 GLY A CA 1
ATOM 1190 C C . GLY A 1 154 ? -1.347 -0.109 -3.759 1.00 91.00 154 GLY A C 1
ATOM 1191 O O . GLY A 1 154 ? -0.430 -0.856 -3.415 1.00 91.00 154 GLY A O 1
ATOM 1192 N N . ALA A 1 155 ? -2.359 0.190 -2.954 1.00 91.75 155 ALA A N 1
ATOM 1193 C CA . ALA A 1 155 ? -2.612 -0.530 -1.717 1.00 91.75 155 ALA A CA 1
ATOM 1194 C C . ALA A 1 155 ? -4.096 -0.877 -1.619 1.00 91.75 155 ALA A C 1
ATOM 1196 O O . ALA A 1 155 ? -4.960 -0.055 -1.911 1.00 91.75 155 ALA A O 1
ATOM 1197 N N . SER A 1 156 ? -4.383 -2.112 -1.220 1.00 93.31 156 SER A N 1
ATOM 1198 C CA . SER A 1 156 ? -5.746 -2.560 -0.951 1.00 93.31 156 SER A CA 1
ATOM 1199 C C . SER A 1 156 ? -5.807 -3.336 0.355 1.00 93.31 156 SER A C 1
ATOM 1201 O O . SER A 1 156 ? -4.955 -4.176 0.658 1.00 93.31 156 SER A O 1
ATOM 1203 N N . PHE A 1 157 ? -6.840 -3.039 1.126 1.00 92.81 157 PHE A N 1
ATOM 1204 C CA . PHE A 1 157 ? -7.144 -3.626 2.415 1.00 92.81 157 PHE A CA 1
ATOM 1205 C C . PHE A 1 157 ? -8.375 -4.512 2.272 1.00 92.81 157 PHE A C 1
ATOM 1207 O O . PHE A 1 157 ? -9.361 -4.155 1.621 1.00 92.81 157 PHE A O 1
ATOM 1214 N N . TYR A 1 158 ? -8.324 -5.690 2.873 1.00 93.19 158 TYR A N 1
ATOM 1215 C CA . TYR A 1 158 ? -9.447 -6.615 2.872 1.00 93.19 158 TYR A CA 1
ATOM 1216 C C . TYR A 1 158 ? -9.368 -7.546 4.072 1.00 93.19 158 TYR A C 1
ATOM 1218 O O . TYR A 1 158 ? -8.302 -7.766 4.638 1.00 93.19 158 TYR A O 1
ATOM 1226 N N . VAL A 1 159 ? -10.505 -8.094 4.476 1.00 91.12 159 VAL A N 1
ATOM 1227 C CA . VAL A 1 159 ? -10.595 -9.083 5.543 1.00 91.12 159 VAL A CA 1
ATOM 1228 C C . VAL A 1 159 ? -10.922 -10.426 4.921 1.00 91.12 159 VAL A C 1
ATOM 1230 O O . VAL A 1 159 ? -11.924 -10.575 4.226 1.00 91.12 159 VAL A O 1
ATOM 1233 N N . GLU A 1 160 ? -10.096 -11.423 5.213 1.00 89.69 160 GLU A N 1
ATOM 1234 C CA . GLU A 1 160 ? -10.328 -12.800 4.792 1.00 89.69 160 GLU A CA 1
ATOM 1235 C C . GLU A 1 160 ? -10.226 -13.714 6.011 1.00 89.69 160 GLU A C 1
ATOM 1237 O O . GLU A 1 160 ? -9.225 -13.698 6.727 1.00 89.69 160 GLU A O 1
ATOM 1242 N N . ASN A 1 161 ? -11.278 -14.495 6.275 1.00 85.44 161 ASN A N 1
ATOM 1243 C CA . ASN A 1 161 ? -11.377 -15.368 7.453 1.00 85.44 161 ASN A CA 1
ATOM 1244 C C . ASN A 1 161 ? -11.131 -14.638 8.792 1.00 85.44 161 ASN A C 1
ATOM 1246 O O . ASN A 1 161 ? -10.554 -15.201 9.718 1.00 85.44 161 ASN A O 1
ATOM 1250 N N . GLY A 1 162 ? -11.547 -13.371 8.890 1.00 82.19 162 GLY A N 1
ATOM 1251 C CA . GLY A 1 162 ? -11.379 -12.550 10.095 1.00 82.19 162 GLY A CA 1
ATOM 1252 C C . GLY A 1 162 ? -9.975 -11.967 10.293 1.00 82.19 162 GLY A C 1
ATOM 1253 O O . GLY A 1 162 ? -9.737 -11.313 11.304 1.00 82.19 162 GLY A O 1
ATOM 1254 N N . VAL A 1 163 ? -9.058 -12.168 9.343 1.00 86.12 163 VAL A N 1
ATOM 1255 C CA . VAL A 1 163 ? -7.704 -11.599 9.366 1.00 86.12 163 VAL A CA 1
ATOM 1256 C C . VAL A 1 163 ? -7.635 -10.422 8.401 1.00 86.12 163 VAL A C 1
ATOM 1258 O O . VAL A 1 163 ? -8.048 -10.546 7.246 1.00 86.12 163 VAL A O 1
ATOM 1261 N N . LEU A 1 164 ? -7.101 -9.288 8.861 1.00 88.94 164 LEU A N 1
ATOM 1262 C CA . LEU A 1 164 ? -6.854 -8.135 8.003 1.00 88.94 164 LEU A CA 1
ATOM 1263 C C . LEU A 1 164 ? -5.664 -8.446 7.096 1.00 88.94 164 LEU A C 1
ATOM 1265 O O . LEU A 1 164 ? -4.571 -8.777 7.555 1.00 88.94 164 LEU A O 1
ATOM 1269 N N . ARG A 1 165 ? -5.874 -8.327 5.793 1.00 91.31 165 ARG A N 1
ATOM 1270 C CA . ARG A 1 165 ? -4.848 -8.478 4.775 1.00 91.31 165 ARG A CA 1
ATOM 1271 C C . ARG A 1 165 ? -4.637 -7.171 4.041 1.00 91.31 165 ARG A C 1
ATOM 1273 O O . ARG A 1 165 ? -5.564 -6.398 3.802 1.00 91.31 165 ARG A O 1
ATOM 1280 N N . ILE A 1 166 ? -3.381 -6.951 3.691 1.00 91.31 166 ILE A N 1
ATOM 1281 C CA . ILE A 1 166 ? -2.908 -5.746 3.032 1.00 91.31 166 ILE A CA 1
ATOM 1282 C C . ILE A 1 166 ? -2.149 -6.200 1.801 1.00 91.31 166 ILE A C 1
ATOM 1284 O O . ILE A 1 166 ? -1.105 -6.842 1.914 1.00 91.31 166 ILE A O 1
ATOM 1288 N N . LYS A 1 167 ? -2.691 -5.899 0.627 1.00 93.06 167 LYS A N 1
ATOM 1289 C CA . LYS A 1 167 ? -2.016 -6.120 -0.646 1.00 93.06 167 LYS A CA 1
ATOM 1290 C C . LYS A 1 167 ? -1.369 -4.809 -1.069 1.00 93.06 167 LYS A C 1
ATOM 1292 O O . LYS A 1 167 ? -2.072 -3.839 -1.345 1.00 93.06 167 LYS A O 1
ATOM 1297 N N . LEU A 1 168 ? -0.042 -4.804 -1.130 1.00 92.12 168 LEU A N 1
ATOM 1298 C CA . LEU A 1 168 ? 0.752 -3.707 -1.668 1.00 92.12 168 LEU A CA 1
ATOM 1299 C C . LEU A 1 168 ? 1.201 -4.066 -3.081 1.00 92.12 168 LEU A C 1
ATOM 1301 O O . LEU A 1 168 ? 1.660 -5.180 -3.336 1.00 92.12 168 LEU A O 1
ATOM 1305 N N . THR A 1 169 ? 1.076 -3.102 -3.980 1.00 92.81 169 THR A N 1
ATOM 1306 C CA . THR A 1 169 ? 1.526 -3.184 -5.365 1.00 92.81 169 THR A CA 1
ATOM 1307 C C . THR A 1 169 ? 2.621 -2.148 -5.555 1.00 92.81 169 THR A C 1
ATOM 1309 O O . THR A 1 169 ? 2.405 -0.966 -5.309 1.00 92.81 169 THR A O 1
ATOM 1312 N N . GLY A 1 170 ? 3.806 -2.591 -5.949 1.00 88.56 170 GLY A N 1
ATOM 1313 C CA . GLY A 1 170 ? 4.960 -1.751 -6.235 1.00 88.56 170 GLY A CA 1
ATOM 1314 C C . GLY A 1 170 ? 5.199 -1.561 -7.736 1.00 88.56 170 GLY A C 1
ATOM 1315 O O . GLY A 1 170 ? 4.363 -1.924 -8.573 1.00 88.56 170 GLY A O 1
ATOM 1316 N N . PRO A 1 171 ? 6.371 -1.021 -8.106 1.00 85.62 171 PRO A N 1
ATOM 1317 C CA . PRO A 1 171 ? 6.741 -0.784 -9.495 1.00 85.62 171 PRO A CA 1
ATOM 1318 C C . PRO A 1 171 ? 6.797 -2.077 -10.322 1.00 85.62 171 PRO A C 1
ATOM 1320 O O . PRO A 1 171 ? 7.178 -3.143 -9.831 1.00 85.62 171 PRO A O 1
ATOM 1323 N N . ASN A 1 172 ? 6.449 -1.966 -11.608 1.00 85.31 172 ASN A N 1
ATOM 1324 C CA . ASN A 1 172 ? 6.388 -3.074 -12.575 1.00 85.31 172 ASN A CA 1
ATOM 1325 C C . ASN A 1 172 ? 5.464 -4.237 -12.161 1.00 85.31 172 ASN A C 1
ATOM 1327 O O . ASN A 1 172 ? 5.705 -5.380 -12.542 1.00 85.31 172 ASN A O 1
ATOM 1331 N N . GLY A 1 173 ? 4.411 -3.958 -11.383 1.00 83.00 173 GLY A N 1
ATOM 1332 C CA . GLY A 1 173 ? 3.416 -4.963 -10.994 1.00 83.00 173 GLY A CA 1
ATOM 1333 C C . GLY A 1 173 ? 3.904 -5.939 -9.924 1.00 83.00 173 GLY A C 1
ATOM 1334 O O . GLY A 1 173 ? 3.345 -7.022 -9.784 1.00 83.00 173 GLY A O 1
ATOM 1335 N N . ALA A 1 174 ? 4.952 -5.581 -9.181 1.00 85.50 174 ALA A N 1
ATOM 1336 C CA . ALA A 1 174 ? 5.384 -6.353 -8.026 1.00 85.50 174 ALA A CA 1
ATOM 1337 C C . ALA A 1 174 ? 4.280 -6.348 -6.964 1.00 85.50 174 ALA A C 1
ATOM 1339 O O . ALA A 1 174 ? 3.837 -5.281 -6.552 1.00 85.50 174 ALA A O 1
ATOM 1340 N N . GLU A 1 175 ? 3.850 -7.514 -6.498 1.00 89.56 175 GLU A N 1
ATOM 1341 C CA . GLU A 1 175 ? 2.793 -7.618 -5.494 1.00 89.56 175 GLU A CA 1
ATOM 1342 C C . GLU A 1 175 ? 3.286 -8.360 -4.262 1.00 89.56 175 GLU A C 1
ATOM 1344 O O . GLU A 1 175 ? 4.016 -9.349 -4.351 1.00 89.56 175 GLU A O 1
ATOM 1349 N N . ILE A 1 176 ? 2.846 -7.895 -3.099 1.00 89.62 176 ILE A N 1
ATOM 1350 C CA . ILE A 1 176 ? 3.072 -8.578 -1.835 1.00 89.62 176 ILE A CA 1
ATOM 1351 C C . ILE A 1 176 ? 1.851 -8.435 -0.942 1.00 89.62 176 ILE A C 1
ATOM 1353 O O . ILE A 1 176 ? 1.209 -7.385 -0.883 1.00 89.62 176 ILE A O 1
ATOM 1357 N N . ILE A 1 177 ? 1.514 -9.526 -0.262 1.00 89.94 177 ILE A N 1
ATOM 1358 C CA . ILE A 1 177 ? 0.363 -9.596 0.626 1.00 89.94 177 ILE A CA 1
ATOM 1359 C C . ILE A 1 177 ? 0.871 -9.863 2.031 1.00 89.94 177 ILE A C 1
ATOM 1361 O O . ILE A 1 177 ? 1.537 -10.866 2.285 1.00 89.94 177 ILE A O 1
ATOM 1365 N N . TYR A 1 178 ? 0.504 -8.977 2.944 1.00 87.44 178 TYR A N 1
ATOM 1366 C CA . TYR A 1 178 ? 0.747 -9.136 4.364 1.00 87.44 178 TYR A CA 1
ATOM 1367 C C . TYR A 1 178 ? -0.555 -9.436 5.086 1.00 87.44 178 TYR A C 1
ATOM 1369 O O . TYR A 1 178 ? -1.623 -8.964 4.703 1.00 87.44 178 TYR A O 1
ATOM 1377 N N . SER A 1 179 ? -0.456 -10.247 6.132 1.00 85.50 179 SER A N 1
ATOM 1378 C CA . SER A 1 179 ? -1.567 -10.551 7.028 1.00 85.50 179 SER A CA 1
ATOM 1379 C C . SER A 1 179 ? -1.249 -9.982 8.397 1.00 85.50 179 SER A C 1
ATOM 1381 O O . SER A 1 179 ? -0.132 -10.137 8.890 1.00 85.50 179 SER A O 1
ATOM 1383 N N . THR A 1 180 ? -2.231 -9.334 9.002 1.00 77.75 180 THR A N 1
ATOM 1384 C CA . THR A 1 180 ? -2.116 -8.744 10.325 1.00 77.75 180 THR A CA 1
ATOM 1385 C C . THR A 1 180 ? -3.379 -9.003 11.130 1.00 77.75 180 THR A C 1
ATOM 1387 O O . THR A 1 180 ? -4.476 -9.175 10.595 1.00 77.75 180 THR A O 1
ATOM 1390 N N . THR A 1 181 ? -3.214 -9.059 12.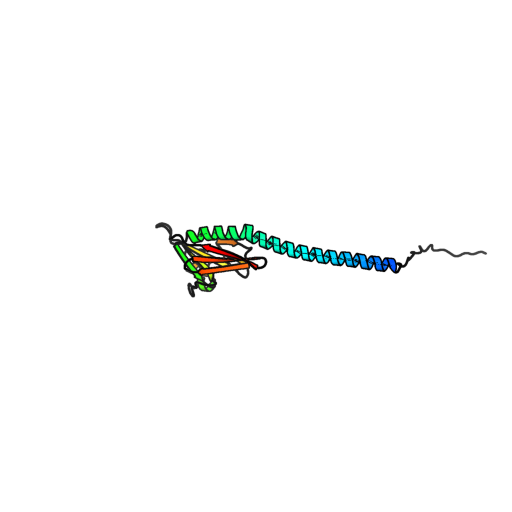443 1.00 72.62 181 THR A N 1
ATOM 1391 C CA . THR A 1 181 ? -4.307 -9.233 13.394 1.00 72.62 181 THR A CA 1
ATOM 1392 C C . THR A 1 181 ? -4.197 -8.139 14.437 1.00 72.62 181 THR A C 1
ATOM 1394 O O . THR A 1 181 ? -3.107 -7.895 14.956 1.00 72.62 181 THR A O 1
ATOM 1397 N N . THR A 1 182 ? -5.310 -7.507 14.785 1.00 64.00 182 THR A N 1
ATOM 1398 C CA . THR A 1 182 ? -5.357 -6.645 15.967 1.00 64.00 182 THR A CA 1
ATOM 1399 C C . THR A 1 182 ? -5.161 -7.507 17.213 1.00 64.00 182 THR A C 1
ATOM 1401 O O . THR A 1 182 ? -5.771 -8.574 17.327 1.00 64.00 182 THR A O 1
ATOM 1404 N N . LEU A 1 183 ? -4.302 -7.073 18.137 1.00 56.03 183 LEU A N 1
ATOM 1405 C CA . LEU A 1 183 ? -4.210 -7.699 19.454 1.00 56.03 183 LEU A CA 1
ATOM 1406 C C . LEU A 1 183 ? -5.493 -7.346 20.206 1.00 56.03 183 LEU A C 1
ATOM 1408 O O . LEU A 1 183 ? -5.778 -6.174 20.428 1.00 56.03 183 LEU A O 1
ATOM 1412 N N . ARG A 1 184 ? -6.293 -8.366 20.502 1.00 47.34 184 ARG A N 1
ATOM 1413 C CA . ARG A 1 184 ? -7.501 -8.235 21.311 1.00 47.34 184 ARG A CA 1
ATOM 1414 C C . ARG A 1 184 ? -7.152 -8.234 22.792 1.00 47.34 184 ARG A C 1
ATOM 1416 O O . ARG A 1 184 ? -6.263 -9.030 23.168 1.00 47.34 184 ARG A O 1
#

Radius of gyration: 32.64 Å; chains: 1; bounding box: 78×60×107 Å

pLDDT: mean 83.53, std 13.03, range [36.69, 94.94]

Secondary structure (DSSP, 8-state):
----------------PPPHHHHHHHHHHHHHHHHHHHHHHHHHHHHHHHHHHHHIIIIIHHHHHHHHHHHHTT-SEEEEESSHHHHHTT---BSSSBSEEEEEE---TTS--EEEEEEEETTTTEEEEEEESSGGGGGT--S-SEEEESS-SEEEEEEETTEEEEEEE-GGG-EEEEEE----

Sequence (184 aa):
MKTHLSSTTGSALTRRGFTLIEMTTVIIVGLMIAVMSLTLFNHQLTTYQIINTQNFLIHEAPQVNNTLNRIVSRANFFRLYPTLTDAESGSNSTITNASVLALQFSGTADQPDSFGVIAFDSEANELNYYHLESMAQLAVVEEPAWRISGQVNGASFYVENGVLRIKLTGPNGAEIIYSTTTLR